Protein AF-M6D958-F1 (afdb_monomer)

Solvent-accessible surface area (backbone atoms only — not comparable to full-atom values): 14321 Å² total; per-residue (Å²): 138,90,81,89,90,82,80,78,82,72,75,74,77,71,77,83,81,82,78,78,77,72,70,87,72,50,26,34,36,45,35,40,36,33,32,68,90,76,70,48,73,46,76,49,72,46,44,50,25,45,92,77,32,91,34,41,24,38,32,25,56,44,79,82,77,78,80,82,84,83,84,85,83,87,80,95,75,83,91,75,79,82,77,83,76,84,56,60,43,58,36,24,38,34,44,26,57,47,35,26,60,89,50,54,25,28,36,35,40,25,31,41,46,36,73,91,50,55,52,24,46,35,31,58,47,51,9,27,38,38,31,15,55,84,75,52,22,25,41,30,27,30,44,46,38,38,32,38,60,100,77,19,61,77,72,73,61,40,91,74,70,58,53,57,75,40,76,19,52,39,32,38,35,38,40,47,29,37,36,30,40,26,88,55,48,88,47,85,52,78,68,45,79,38,24,21,91,74,75,47,44,42,44,92,60,90,50,83,44,68,36,46,18,89,76,78,45,43,32,57,66,50,65,79,65,77,52,49,50,27,40,38,38,38,43,43,34,31,44,16,70,93,57,76,71,95,75,75,75,87,126

Structure (mmCIF, N/CA/C/O backbone):
data_AF-M6D958-F1
#
_entry.id   AF-M6D958-F1
#
loop_
_atom_site.group_PDB
_atom_site.id
_atom_site.type_symbol
_atom_site.label_atom_id
_atom_site.label_alt_id
_atom_site.label_comp_id
_atom_site.label_asym_id
_atom_site.label_entity_id
_atom_site.label_seq_id
_atom_site.pdbx_PDB_ins_code
_atom_site.Cartn_x
_atom_site.Cartn_y
_atom_site.Cartn_z
_atom_site.occupancy
_atom_site.B_iso_or_equiv
_atom_site.auth_seq_id
_atom_site.auth_comp_id
_atom_site.auth_asym_id
_atom_site.auth_atom_id
_atom_site.pdbx_PDB_model_num
ATOM 1 N N . MET A 1 1 ? -45.848 14.039 -57.884 1.00 41.19 1 MET A N 1
ATOM 2 C CA . MET A 1 1 ? -44.921 12.978 -57.428 1.00 41.19 1 MET A CA 1
ATOM 3 C C . MET A 1 1 ? -44.125 13.516 -56.246 1.00 41.19 1 MET A C 1
ATOM 5 O O . MET A 1 1 ? -43.623 14.626 -56.331 1.00 41.19 1 MET A O 1
ATOM 9 N N . LYS A 1 2 ? -44.121 12.774 -55.132 1.00 42.53 2 LYS A N 1
ATOM 10 C CA . LYS A 1 2 ? -43.444 13.074 -53.855 1.00 42.53 2 LYS A CA 1
ATOM 11 C C . LYS A 1 2 ? -41.953 12.701 -53.931 1.00 42.53 2 LYS A C 1
ATOM 13 O O . LYS A 1 2 ? -41.665 11.679 -54.547 1.00 42.53 2 LYS A O 1
ATOM 18 N N . ARG A 1 3 ? -41.064 13.449 -53.255 1.00 41.31 3 ARG A N 1
ATOM 19 C CA . ARG A 1 3 ? -39.746 13.021 -52.700 1.00 41.31 3 ARG A CA 1
ATOM 20 C C . ARG A 1 3 ? -39.117 14.213 -51.949 1.00 41.31 3 ARG A C 1
ATOM 22 O O . ARG A 1 3 ? -38.762 15.201 -52.571 1.00 41.31 3 ARG A O 1
ATOM 29 N N . SER A 1 4 ? -39.311 14.309 -50.631 1.00 45.88 4 SER A N 1
ATOM 30 C CA . SER A 1 4 ? -38.380 13.895 -49.556 1.00 45.88 4 SER A CA 1
ATOM 31 C C . SER A 1 4 ? -36.970 14.490 -49.652 1.00 45.88 4 SER A C 1
ATOM 33 O O . SER A 1 4 ? -36.091 13.890 -50.257 1.00 45.88 4 SER A O 1
ATOM 35 N N . TYR A 1 5 ? -36.760 15.612 -48.955 1.00 50.03 5 TYR A N 1
ATOM 36 C CA . TYR A 1 5 ? -35.452 16.139 -48.537 1.00 50.03 5 TYR A CA 1
ATOM 37 C C . TYR A 1 5 ? -35.508 16.512 -47.048 1.00 50.03 5 TYR A C 1
ATOM 39 O O . TYR A 1 5 ? -35.363 17.663 -46.659 1.00 50.03 5 TYR A O 1
ATOM 47 N N . ILE A 1 6 ? -35.795 15.529 -46.198 1.00 51.16 6 ILE A N 1
ATOM 48 C CA . ILE A 1 6 ? -35.674 15.635 -44.740 1.00 51.16 6 ILE A CA 1
ATOM 49 C C . ILE A 1 6 ? -35.022 14.324 -44.324 1.00 51.16 6 ILE A C 1
ATOM 51 O O . ILE A 1 6 ? -35.696 13.309 -44.200 1.00 51.16 6 ILE A O 1
ATOM 55 N N . GLY A 1 7 ? -33.697 14.291 -44.251 1.00 46.56 7 GLY A N 1
ATOM 56 C CA . GLY A 1 7 ? -33.012 13.033 -43.949 1.00 46.56 7 GLY A CA 1
ATOM 57 C C . GLY A 1 7 ? -31.494 13.066 -43.945 1.00 46.56 7 GLY A C 1
ATOM 58 O O . GLY A 1 7 ? -30.898 12.039 -43.664 1.00 46.56 7 GLY A O 1
ATOM 59 N N . PHE A 1 8 ? -30.856 14.206 -44.234 1.00 44.97 8 PHE A N 1
ATOM 60 C CA . PHE A 1 8 ? -29.390 14.259 -44.290 1.00 44.97 8 PHE A CA 1
ATOM 61 C C . PHE A 1 8 ? -28.728 15.099 -43.188 1.00 44.97 8 PHE A C 1
ATOM 63 O O . PHE A 1 8 ? -27.535 14.962 -42.963 1.00 44.97 8 PHE A O 1
ATOM 70 N N . PHE A 1 9 ? -29.484 15.908 -42.437 1.00 42.56 9 PHE A N 1
ATOM 71 C CA . PHE A 1 9 ? -28.917 16.762 -41.378 1.00 42.56 9 PHE A CA 1
ATOM 72 C C . PHE A 1 9 ? -29.059 16.216 -39.948 1.00 42.56 9 PHE A C 1
ATOM 74 O O . PHE A 1 9 ? -28.493 16.788 -39.026 1.00 42.56 9 PHE A O 1
ATOM 81 N N . ILE A 1 10 ? -29.752 15.089 -39.746 1.00 48.28 10 ILE A N 1
ATOM 82 C CA . ILE A 1 10 ? -29.931 14.473 -38.413 1.00 48.28 10 ILE A CA 1
ATOM 83 C C . ILE A 1 10 ? -28.860 13.398 -38.124 1.00 48.28 10 ILE A C 1
ATOM 85 O O . ILE A 1 10 ? -28.709 12.962 -36.990 1.00 48.28 10 ILE A O 1
ATOM 89 N N . SER A 1 11 ? -28.045 13.010 -39.113 1.00 42.75 11 SER A N 1
ATOM 90 C CA . SER A 1 11 ? -27.076 11.914 -38.951 1.00 42.75 11 SER A CA 1
ATOM 91 C C . SER A 1 11 ? -25.709 12.326 -38.384 1.00 42.75 11 SER A C 1
ATOM 93 O O . SER A 1 11 ? -24.889 11.449 -38.138 1.00 42.75 11 SER A O 1
ATOM 95 N N . ILE A 1 12 ? -25.436 13.620 -38.179 1.00 47.34 12 ILE A N 1
ATOM 96 C CA . ILE A 1 12 ? -24.125 14.089 -37.674 1.00 47.34 12 ILE A CA 1
ATOM 97 C C . ILE A 1 12 ? -24.166 14.410 -36.168 1.00 47.34 12 ILE A C 1
ATOM 99 O O . ILE A 1 12 ? -23.129 14.450 -35.517 1.00 47.34 12 ILE A O 1
ATOM 103 N N . PHE A 1 13 ? -25.352 14.544 -35.565 1.00 41.84 13 PHE A N 1
ATOM 104 C CA . PHE A 1 13 ? -25.482 14.860 -34.135 1.00 41.84 13 PHE A CA 1
ATOM 105 C C . PHE A 1 13 ? -25.516 13.639 -33.199 1.00 41.84 13 PHE A C 1
ATOM 107 O O . PHE A 1 13 ? -25.518 13.816 -31.986 1.00 41.84 13 PHE A O 1
ATOM 114 N N . PHE A 1 14 ? -25.511 12.410 -33.729 1.00 42.22 14 PHE A N 1
ATOM 115 C CA . PHE A 1 14 ? -25.625 11.186 -32.918 1.00 42.22 14 PHE A CA 1
ATOM 116 C C . PHE A 1 14 ? -24.316 10.402 -32.723 1.00 42.22 14 PHE A C 1
ATOM 118 O O . PHE A 1 14 ? -24.311 9.409 -32.004 1.00 42.22 14 PHE A O 1
ATOM 125 N N . SER A 1 15 ? -23.197 10.837 -33.311 1.00 42.44 15 SER A N 1
ATOM 126 C CA . SER A 1 15 ? -21.916 10.109 -33.220 1.00 42.44 15 SER A CA 1
ATOM 127 C C . SER A 1 15 ? -20.937 10.655 -32.175 1.00 42.44 15 SER A C 1
ATOM 129 O O . SER A 1 15 ? -19.813 10.175 -32.102 1.00 42.44 15 SER A O 1
ATOM 131 N N . ALA A 1 16 ? -21.338 11.626 -31.349 1.00 43.31 16 ALA A N 1
ATOM 132 C CA . ALA A 1 16 ? -20.456 12.251 -30.356 1.00 43.31 16 ALA A CA 1
ATOM 133 C C . ALA A 1 16 ? -20.677 11.776 -28.904 1.00 43.31 16 ALA A C 1
ATOM 135 O O . ALA A 1 16 ? -20.145 12.393 -27.990 1.00 43.31 16 ALA A O 1
ATOM 136 N N . ILE A 1 17 ? -21.449 10.704 -28.669 1.00 50.09 17 ILE A N 1
ATOM 137 C CA . ILE A 1 17 ? -21.830 10.265 -27.306 1.00 50.09 17 ILE A CA 1
ATOM 138 C C . ILE A 1 17 ? -21.322 8.858 -26.937 1.00 50.09 17 ILE A C 1
ATOM 140 O O . ILE A 1 17 ? -21.808 8.262 -25.986 1.00 50.09 17 ILE A O 1
ATOM 144 N N . LEU A 1 18 ? -20.358 8.293 -27.674 1.00 45.44 18 LEU A N 1
ATOM 145 C CA . LEU A 1 18 ? -19.851 6.930 -27.428 1.00 45.44 18 LEU A CA 1
ATOM 146 C C . LEU A 1 18 ? -18.319 6.863 -27.341 1.00 45.44 18 LEU A C 1
ATOM 148 O O . LEU A 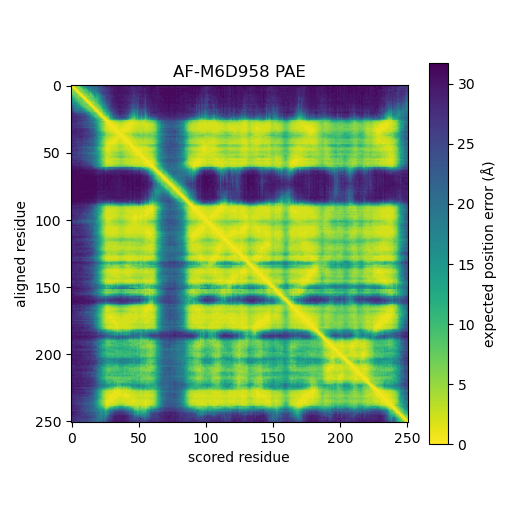1 18 ? -17.700 5.970 -27.910 1.00 45.44 18 LEU A O 1
ATOM 152 N N . LEU A 1 19 ? -17.699 7.815 -26.639 1.00 43.75 19 LEU A N 1
ATOM 153 C CA . LEU A 1 19 ? -16.286 7.716 -26.244 1.00 43.75 19 LEU A CA 1
ATOM 154 C C . LEU A 1 19 ? -16.053 7.873 -24.737 1.00 43.75 19 LEU A C 1
ATOM 156 O O . LEU A 1 19 ? -14.903 7.924 -24.320 1.00 43.75 19 LEU A O 1
ATOM 160 N N . ASP A 1 20 ? -17.100 7.842 -23.909 1.00 39.88 20 ASP A N 1
ATOM 161 C CA . ASP A 1 20 ? -16.921 7.461 -22.506 1.00 39.88 20 ASP A CA 1
ATOM 162 C C . ASP A 1 20 ? -16.934 5.937 -22.433 1.00 39.88 20 ASP A C 1
ATOM 164 O O . ASP A 1 20 ? -17.922 5.289 -22.084 1.00 39.88 20 ASP A O 1
ATOM 168 N N . CYS A 1 21 ? -15.804 5.339 -22.809 1.00 43.56 21 CYS A N 1
ATOM 169 C CA . CYS A 1 21 ? -15.458 4.023 -22.300 1.00 43.56 21 CYS A CA 1
ATOM 170 C C . CYS A 1 21 ? -15.131 4.222 -20.814 1.00 43.56 21 CYS A C 1
ATOM 172 O O . CYS A 1 21 ? -13.969 4.307 -20.429 1.00 43.56 21 CYS A O 1
ATOM 174 N N . GLU A 1 22 ? -16.168 4.411 -19.994 1.00 42.50 22 GLU A N 1
ATOM 175 C CA . GLU A 1 22 ? -16.042 4.600 -18.555 1.00 42.50 22 GLU A CA 1
ATOM 176 C C . GLU A 1 22 ? -15.461 3.300 -17.989 1.00 42.50 22 GLU A C 1
ATOM 178 O O . GLU A 1 22 ? -16.152 2.296 -17.805 1.00 42.50 22 GLU A O 1
ATOM 183 N N . HIS A 1 23 ? -14.142 3.287 -17.809 1.00 50.31 23 HIS A N 1
ATOM 184 C CA . HIS A 1 23 ? -13.375 2.224 -17.175 1.00 50.31 23 HIS A CA 1
ATOM 185 C C . HIS A 1 23 ? -13.688 2.211 -15.671 1.00 50.31 23 HIS A C 1
ATOM 187 O O . HIS A 1 23 ? -12.855 2.550 -14.835 1.00 50.31 23 HIS A O 1
ATOM 193 N N . LYS A 1 24 ? -14.935 1.857 -15.341 1.00 46.28 24 LYS A N 1
ATOM 194 C CA . LYS A 1 24 ? -15.577 2.053 -14.032 1.00 46.28 24 LYS A CA 1
ATOM 195 C C . LYS A 1 24 ? -14.906 1.305 -12.870 1.00 46.28 24 LYS A C 1
ATOM 197 O O . LYS A 1 24 ? -15.176 1.624 -11.721 1.00 46.28 24 LYS A O 1
ATOM 202 N N . ASP A 1 25 ? -14.004 0.366 -13.163 1.00 55.16 25 ASP A N 1
ATOM 203 C CA . ASP A 1 25 ? -13.425 -0.554 -12.176 1.00 55.16 25 ASP A CA 1
ATOM 204 C C . ASP A 1 25 ? -11.887 -0.516 -12.090 1.00 55.16 25 ASP A C 1
ATOM 206 O O . ASP A 1 25 ? -11.288 -1.335 -11.403 1.00 55.16 25 ASP A O 1
ATOM 210 N N . GLN A 1 26 ? -11.214 0.418 -12.769 1.00 70.56 26 GLN A N 1
ATOM 211 C CA . GLN A 1 26 ? -9.743 0.400 -12.876 1.00 70.56 26 GLN A CA 1
ATOM 212 C C . GLN A 1 26 ? -8.994 1.063 -11.708 1.00 70.56 26 GLN A C 1
ATOM 214 O O . GLN A 1 26 ? -7.774 0.969 -11.628 1.00 70.56 26 GLN A O 1
ATOM 219 N N . ASN A 1 27 ? -9.701 1.739 -10.807 1.00 85.69 27 ASN A N 1
ATOM 220 C CA . ASN A 1 27 ? -9.119 2.509 -9.707 1.00 85.69 27 ASN A CA 1
ATOM 221 C C . ASN A 1 27 ? -9.882 2.252 -8.406 1.00 85.69 27 ASN A C 1
ATOM 223 O O . ASN A 1 27 ? -10.301 3.188 -7.735 1.00 85.69 27 ASN A O 1
ATOM 227 N N . LYS A 1 28 ? -10.152 0.988 -8.078 1.00 90.88 28 LYS A N 1
ATOM 228 C CA . LYS A 1 28 ? -11.016 0.621 -6.953 1.00 90.88 28 LYS A CA 1
ATOM 229 C C . LYS A 1 28 ? -10.209 0.156 -5.742 1.00 90.88 28 LYS A C 1
ATOM 231 O O . LYS A 1 28 ? -9.320 -0.680 -5.859 1.00 90.88 28 LYS A O 1
ATOM 236 N N . ILE A 1 29 ? -10.599 0.635 -4.565 1.00 92.88 29 ILE A N 1
ATOM 237 C CA . ILE A 1 29 ? -10.170 0.107 -3.269 1.00 92.88 29 ILE A CA 1
ATOM 238 C C . ILE A 1 29 ? -11.376 -0.528 -2.584 1.00 92.88 29 ILE A C 1
ATOM 240 O O . ILE A 1 29 ? -12.423 0.115 -2.469 1.00 92.88 29 ILE A O 1
ATOM 244 N N . ASP A 1 30 ? -11.223 -1.772 -2.141 1.00 94.75 30 ASP A N 1
ATOM 245 C CA . ASP A 1 30 ? -12.262 -2.540 -1.450 1.00 94.75 30 ASP A CA 1
ATOM 246 C C . ASP A 1 30 ? -11.619 -3.337 -0.315 1.00 94.75 30 ASP A C 1
ATOM 248 O O . ASP A 1 30 ? -11.086 -4.430 -0.522 1.00 94.75 30 ASP A O 1
ATOM 252 N N . LEU A 1 31 ? -11.596 -2.744 0.881 1.00 95.88 31 LEU A N 1
ATOM 253 C CA . LEU A 1 31 ? -10.972 -3.324 2.066 1.00 95.88 31 LEU A CA 1
ATOM 254 C C . LEU A 1 31 ? -11.982 -3.493 3.198 1.00 95.88 31 LEU A C 1
ATOM 256 O O . LEU A 1 31 ? -12.836 -2.645 3.457 1.00 95.88 31 LEU A O 1
ATOM 260 N N . GLN A 1 32 ? -11.806 -4.563 3.957 1.00 96.81 32 GLN A N 1
ATOM 261 C CA . GLN A 1 32 ? -12.519 -4.843 5.191 1.00 96.81 32 GLN A CA 1
ATOM 262 C C . GLN A 1 32 ? -11.552 -4.781 6.366 1.00 96.81 32 GLN A C 1
ATOM 264 O O . GLN A 1 32 ? -10.496 -5.410 6.356 1.00 96.81 32 GLN A O 1
ATOM 269 N N . VAL A 1 33 ? -11.939 -4.038 7.397 1.00 96.31 33 VAL A N 1
ATOM 270 C CA . VAL A 1 33 ? -11.200 -3.892 8.648 1.00 96.31 33 VAL A CA 1
ATOM 271 C C . VAL A 1 33 ? -12.017 -4.531 9.762 1.00 96.31 33 VAL A C 1
ATOM 273 O O . VAL A 1 33 ? -12.990 -3.955 10.249 1.00 96.31 33 VAL A O 1
ATOM 276 N N . LEU A 1 34 ? -11.622 -5.733 10.167 1.00 96.94 34 LEU A N 1
ATOM 277 C CA . LEU A 1 34 ? -12.217 -6.461 11.281 1.00 96.94 34 LEU A CA 1
ATOM 278 C C . LEU A 1 34 ? -11.582 -6.008 12.596 1.00 96.94 34 LEU A C 1
ATOM 280 O O . LEU A 1 34 ? -10.400 -6.249 12.835 1.00 96.94 34 LEU A O 1
ATOM 284 N N . VAL A 1 35 ? -12.371 -5.404 13.481 1.00 95.62 35 VAL A N 1
ATOM 285 C CA . VAL A 1 35 ? -11.953 -5.074 14.848 1.00 95.62 35 VAL A CA 1
ATOM 286 C C . VAL A 1 35 ? -12.010 -6.329 15.708 1.00 95.62 35 VAL A C 1
ATOM 288 O O . VAL A 1 35 ? -13.084 -6.768 16.108 1.00 95.62 35 VAL A O 1
ATOM 291 N N . VAL A 1 36 ? -10.844 -6.894 16.027 1.00 92.81 36 VAL A N 1
ATOM 292 C CA . VAL A 1 36 ? -10.715 -8.225 16.651 1.00 92.81 36 VAL A CA 1
ATOM 293 C C . VAL A 1 36 ? -11.474 -8.321 17.976 1.00 92.81 36 VAL A C 1
ATOM 295 O O . VAL A 1 36 ? -12.091 -9.340 18.266 1.00 92.81 36 VAL A O 1
ATOM 298 N N . ALA A 1 37 ? -11.458 -7.252 18.774 1.00 90.81 37 ALA A N 1
ATOM 299 C CA . ALA A 1 37 ? -12.083 -7.244 20.093 1.00 90.81 37 ALA A CA 1
ATOM 300 C C . ALA A 1 37 ? -13.621 -7.265 20.052 1.00 90.81 37 ALA A C 1
ATOM 302 O O . ALA A 1 37 ? -14.241 -7.775 20.980 1.00 90.81 37 ALA A O 1
ATOM 303 N N . THR A 1 38 ? -14.237 -6.695 19.012 1.00 93.31 38 THR A N 1
ATOM 304 C CA . THR A 1 38 ? -15.699 -6.533 18.937 1.00 93.31 38 THR A CA 1
ATOM 305 C C . THR A 1 38 ? -16.344 -7.342 17.817 1.00 93.31 38 THR A C 1
ATOM 307 O O . THR A 1 38 ? -17.562 -7.478 17.802 1.00 93.31 38 THR A O 1
ATOM 310 N N . GLY A 1 39 ? -15.558 -7.850 16.866 1.00 92.56 39 GLY A N 1
ATOM 311 C CA . GLY A 1 39 ? -16.053 -8.494 15.650 1.00 92.56 39 GLY A CA 1
ATOM 312 C C . GLY A 1 39 ? -16.656 -7.524 14.627 1.00 92.56 39 GLY A C 1
ATOM 313 O O . GLY A 1 39 ? -17.161 -7.965 13.600 1.00 92.56 39 GLY A O 1
ATOM 314 N N . ASN A 1 40 ? -16.611 -6.210 14.881 1.00 94.38 40 ASN A N 1
ATOM 315 C CA . ASN A 1 40 ? -17.163 -5.219 13.959 1.00 94.38 40 ASN A CA 1
ATOM 316 C C . ASN A 1 40 ? -16.311 -5.132 12.694 1.00 94.38 40 ASN A C 1
ATOM 318 O O . ASN A 1 40 ? -15.088 -5.023 12.780 1.00 94.38 40 ASN A O 1
ATOM 322 N N . ILE A 1 41 ? -16.970 -5.102 11.539 1.00 94.69 41 ILE A N 1
ATOM 323 C CA . ILE A 1 41 ? -16.326 -4.892 10.244 1.00 94.69 41 ILE A CA 1
ATOM 324 C C . ILE A 1 41 ? -16.563 -3.448 9.818 1.00 94.69 41 ILE A C 1
ATOM 326 O O . ILE A 1 41 ? -17.700 -2.979 9.777 1.00 94.69 41 ILE A O 1
ATOM 330 N N . ILE A 1 42 ? -15.478 -2.750 9.507 1.00 93.62 42 ILE A N 1
ATOM 331 C CA . ILE A 1 42 ? -15.493 -1.419 8.911 1.00 93.62 42 ILE A CA 1
ATOM 332 C C . ILE A 1 42 ? -15.026 -1.571 7.470 1.00 93.62 42 ILE A C 1
ATOM 334 O O . ILE A 1 42 ? -13.952 -2.117 7.229 1.00 93.62 42 ILE A O 1
ATOM 338 N N . THR A 1 43 ? -15.817 -1.098 6.516 1.00 93.38 43 THR A N 1
ATOM 339 C CA . THR A 1 43 ? -15.461 -1.191 5.099 1.00 93.38 43 THR A CA 1
ATOM 340 C C . THR A 1 43 ? -14.826 0.108 4.620 1.00 93.38 43 THR A C 1
ATOM 342 O O . THR A 1 43 ? -15.361 1.190 4.862 1.00 93.38 43 THR A O 1
ATOM 345 N N . ILE A 1 44 ? -13.697 -0.008 3.928 1.00 91.94 44 ILE A N 1
ATOM 346 C CA . ILE A 1 44 ? -13.040 1.076 3.203 1.00 91.94 44 ILE A CA 1
ATOM 347 C C . ILE A 1 44 ? -13.278 0.800 1.721 1.00 91.94 44 ILE A C 1
ATOM 349 O O . ILE A 1 44 ? -12.632 -0.065 1.136 1.00 91.94 44 ILE A O 1
ATOM 353 N N . ASN A 1 45 ? -14.229 1.528 1.142 1.00 91.06 45 ASN A N 1
ATOM 354 C CA . ASN A 1 45 ? -14.583 1.438 -0.269 1.00 91.06 45 ASN A CA 1
ATOM 355 C C . ASN A 1 45 ? -14.408 2.798 -0.922 1.00 91.06 45 ASN A C 1
ATOM 357 O O . ASN A 1 45 ? -14.949 3.792 -0.431 1.00 91.06 45 ASN A O 1
ATOM 361 N N . GLY A 1 46 ? -13.705 2.838 -2.046 1.00 88.44 46 GLY A N 1
ATOM 362 C CA . GLY A 1 46 ? -13.484 4.091 -2.749 1.00 88.44 46 GLY A CA 1
ATOM 363 C C . GLY A 1 46 ? -12.907 3.915 -4.140 1.00 88.44 46 GLY A C 1
ATOM 364 O O . GLY A 1 46 ? -12.448 2.840 -4.519 1.00 88.44 46 GLY A O 1
ATOM 365 N N . GLU A 1 47 ? -12.947 5.014 -4.883 1.00 90.94 47 GLU A N 1
ATOM 366 C CA . GLU A 1 47 ? -12.235 5.170 -6.144 1.00 90.94 47 GLU A CA 1
ATOM 367 C C . GLU A 1 47 ? -10.983 6.016 -5.883 1.00 90.94 47 GLU A C 1
ATOM 369 O O . GLU A 1 47 ? -11.070 7.068 -5.237 1.00 90.94 47 GLU A O 1
ATOM 374 N N . VAL A 1 48 ? -9.832 5.563 -6.372 1.00 90.31 48 VAL A N 1
ATOM 375 C CA . VAL A 1 48 ? -8.589 6.336 -6.385 1.00 90.31 48 VAL A CA 1
ATOM 376 C C . VAL A 1 48 ? -8.746 7.502 -7.356 1.00 90.31 48 VAL A C 1
ATOM 378 O O . VAL A 1 48 ? -9.264 7.341 -8.456 1.00 90.31 48 VAL A O 1
ATOM 381 N N . ASP A 1 49 ? -8.300 8.680 -6.942 1.00 88.81 49 ASP A N 1
ATOM 382 C CA . ASP A 1 49 ? -8.317 9.902 -7.731 1.00 88.81 49 ASP A CA 1
ATOM 383 C C . ASP A 1 49 ? -7.069 9.990 -8.623 1.00 88.81 49 ASP A C 1
ATOM 385 O O . ASP A 1 49 ? -5.992 10.339 -8.118 1.00 88.81 49 ASP A O 1
ATOM 389 N N . PRO A 1 50 ? -7.172 9.709 -9.936 1.00 83.94 50 PRO A N 1
ATOM 390 C CA . PRO A 1 50 ? -6.034 9.821 -10.841 1.00 83.94 50 PRO A CA 1
ATOM 391 C C . PRO A 1 50 ? -5.521 11.265 -10.940 1.00 83.94 50 PRO A C 1
ATOM 393 O O . PRO A 1 50 ? -4.334 11.465 -11.172 1.00 83.94 50 PRO A O 1
ATOM 396 N N . ASP A 1 51 ? -6.350 12.281 -10.684 1.00 85.12 51 ASP A N 1
ATOM 397 C CA . ASP A 1 51 ? -5.927 13.685 -10.760 1.00 85.12 51 ASP A CA 1
ATOM 398 C C . ASP A 1 51 ? -5.084 14.113 -9.544 1.00 85.12 51 ASP A C 1
ATOM 400 O O . ASP A 1 51 ? -4.486 15.196 -9.533 1.00 85.12 51 ASP A O 1
ATOM 404 N N . LYS A 1 52 ? -5.031 13.281 -8.496 1.00 85.12 52 LYS A N 1
ATOM 405 C CA . LYS A 1 52 ? -4.268 13.536 -7.260 1.00 85.12 52 LYS A CA 1
ATOM 406 C C . LYS A 1 52 ? -3.049 12.644 -7.096 1.00 85.12 52 LYS A C 1
ATOM 408 O O . LYS A 1 52 ? -2.272 12.870 -6.166 1.00 85.12 52 LYS A O 1
ATOM 413 N N . ILE A 1 53 ? -2.860 11.672 -7.983 1.00 84.25 53 ILE A N 1
ATOM 414 C CA . ILE A 1 53 ? -1.694 10.792 -7.985 1.00 84.25 53 ILE A CA 1
ATOM 415 C C . ILE A 1 53 ? -0.941 10.915 -9.307 1.00 84.25 53 ILE A C 1
ATOM 417 O O . ILE A 1 53 ? -1.523 11.048 -10.374 1.00 84.25 53 ILE A O 1
ATOM 421 N N . SER A 1 54 ? 0.386 10.856 -9.254 1.00 82.75 54 SER A N 1
ATOM 422 C CA . SER A 1 54 ? 1.220 10.807 -10.463 1.00 82.75 54 SER A CA 1
ATOM 423 C C . SER A 1 54 ? 1.499 9.377 -10.935 1.00 82.75 54 SER A C 1
ATOM 425 O O . SER A 1 54 ? 1.947 9.179 -12.061 1.00 82.75 54 SER A O 1
ATOM 427 N N . SER A 1 55 ? 1.290 8.388 -10.063 1.00 87.94 55 SER A N 1
ATOM 428 C CA . SER A 1 55 ? 1.548 6.965 -10.296 1.00 87.94 55 SER A CA 1
ATOM 429 C C . SER A 1 55 ? 0.842 6.116 -9.239 1.00 87.94 55 SER A C 1
ATOM 431 O O . SER A 1 55 ? 0.458 6.639 -8.192 1.00 87.94 55 SER A O 1
ATOM 433 N N . CYS A 1 56 ? 0.738 4.807 -9.467 1.00 90.00 56 CYS A N 1
ATOM 434 C CA . CYS A 1 56 ? 0.227 3.868 -8.465 1.00 90.00 56 CYS A CA 1
ATOM 435 C C . CYS A 1 56 ? 1.258 3.502 -7.395 1.00 90.00 56 CYS A C 1
ATOM 437 O O . CYS A 1 56 ? 0.920 2.858 -6.408 1.00 90.00 56 CYS A O 1
ATOM 439 N N . GLY A 1 57 ? 2.510 3.917 -7.576 1.00 89.31 57 GLY A N 1
ATOM 440 C CA . GLY A 1 57 ? 3.592 3.689 -6.636 1.00 89.31 57 GLY A CA 1
ATOM 441 C C . GLY A 1 57 ? 4.954 3.762 -7.307 1.00 89.31 57 GLY A C 1
ATOM 442 O O . GLY A 1 57 ? 5.083 3.991 -8.509 1.00 89.31 57 GLY A O 1
ATOM 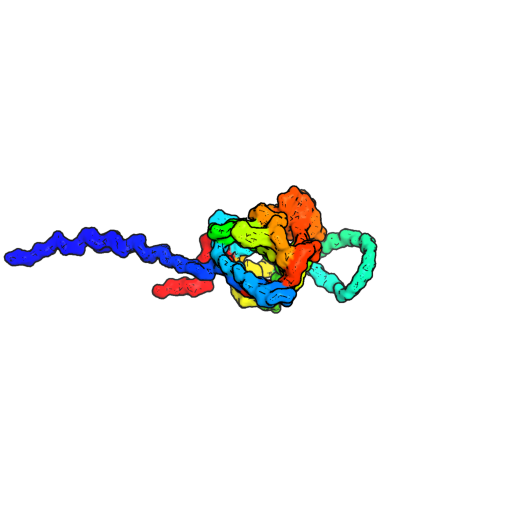443 N N . VAL A 1 58 ? 5.989 3.545 -6.512 1.00 87.56 58 VAL A N 1
ATOM 444 C CA . VAL A 1 58 ? 7.382 3.533 -6.944 1.00 87.56 58 VAL A CA 1
ATOM 445 C C . VAL A 1 58 ? 8.041 2.276 -6.396 1.00 87.56 58 VAL A C 1
ATOM 447 O O . VAL 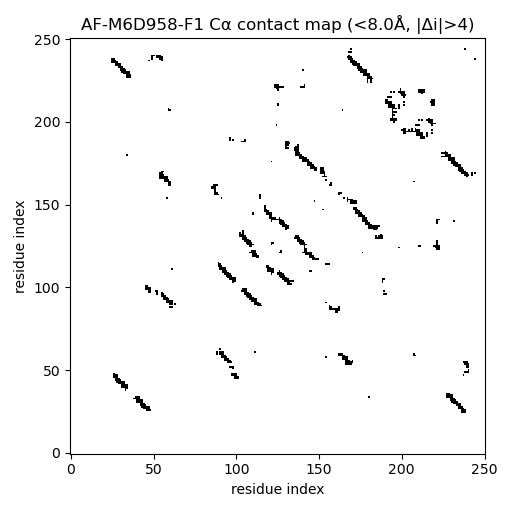A 1 58 ? 7.963 2.000 -5.201 1.00 87.56 58 VAL A O 1
ATOM 450 N N . ALA A 1 59 ? 8.694 1.516 -7.268 1.00 87.69 59 ALA A N 1
ATOM 451 C CA . ALA A 1 59 ? 9.492 0.357 -6.911 1.00 87.69 59 ALA A CA 1
ATOM 452 C C . ALA A 1 59 ? 10.974 0.716 -6.952 1.00 87.69 59 ALA A C 1
ATOM 454 O O . ALA A 1 59 ? 11.519 1.085 -7.993 1.00 87.69 59 ALA A O 1
ATOM 455 N N . VAL A 1 60 ? 11.641 0.578 -5.817 1.00 84.44 60 VAL A N 1
ATOM 456 C CA . VAL A 1 60 ? 13.079 0.791 -5.675 1.00 84.44 60 VAL A CA 1
ATOM 457 C C . VAL A 1 60 ? 13.743 -0.562 -5.450 1.00 84.44 60 VAL A C 1
ATOM 459 O O . VAL A 1 60 ? 13.205 -1.363 -4.691 1.00 84.44 60 VAL A O 1
ATOM 462 N N . PRO A 1 61 ? 14.905 -0.850 -6.053 1.00 82.00 61 PRO A N 1
ATOM 463 C CA . PRO A 1 61 ? 15.642 -2.072 -5.761 1.00 82.00 61 PRO A CA 1
ATOM 464 C C . PRO A 1 61 ? 15.891 -2.238 -4.261 1.00 82.00 61 PRO A C 1
ATOM 466 O O . PRO A 1 61 ? 16.464 -1.360 -3.613 1.00 82.00 61 PRO A O 1
ATOM 469 N N . GLY A 1 62 ? 15.475 -3.379 -3.716 1.00 66.75 62 GLY A N 1
ATOM 470 C CA . GLY A 1 62 ? 15.765 -3.724 -2.333 1.00 66.75 62 GLY A CA 1
ATOM 471 C C . GLY A 1 62 ? 17.262 -3.964 -2.166 1.00 66.75 62 GLY A C 1
ATOM 472 O O . GLY A 1 62 ? 17.904 -4.569 -3.026 1.00 66.75 62 GLY A O 1
ATOM 473 N N . THR A 1 63 ? 17.839 -3.519 -1.053 1.00 57.22 63 THR A N 1
ATOM 474 C CA . THR A 1 63 ? 19.171 -3.988 -0.676 1.00 57.22 63 THR A CA 1
ATOM 475 C C . THR A 1 63 ? 19.073 -5.476 -0.358 1.00 57.22 63 THR A C 1
ATOM 477 O O . THR A 1 63 ? 18.197 -5.918 0.386 1.00 57.22 63 THR A O 1
ATOM 480 N N . THR A 1 64 ? 19.943 -6.283 -0.961 1.00 43.03 64 THR A N 1
ATOM 481 C CA . THR A 1 64 ? 20.007 -7.717 -0.694 1.00 43.03 64 THR A CA 1
ATOM 482 C C . THR A 1 64 ? 20.244 -7.920 0.800 1.00 43.03 64 THR A C 1
ATOM 484 O O . THR A 1 64 ? 21.337 -7.661 1.296 1.00 43.03 64 THR A O 1
ATOM 487 N N . ALA A 1 65 ? 19.237 -8.388 1.537 1.00 39.53 65 ALA A N 1
ATOM 488 C CA . ALA A 1 65 ? 19.465 -8.947 2.858 1.00 39.53 65 ALA A CA 1
ATOM 489 C C . ALA A 1 65 ? 20.236 -10.262 2.668 1.00 39.53 65 ALA A C 1
ATOM 491 O O . ALA A 1 65 ? 19.647 -11.326 2.470 1.00 39.53 65 ALA A O 1
ATOM 492 N N . THR A 1 66 ? 21.567 -10.193 2.668 1.00 31.88 66 THR A N 1
ATOM 493 C CA . THR A 1 66 ? 22.405 -11.348 3.004 1.00 31.88 66 THR A CA 1
ATOM 494 C C . THR A 1 66 ? 22.006 -11.771 4.412 1.00 31.88 66 THR A C 1
ATOM 496 O O . THR A 1 66 ? 22.118 -10.987 5.349 1.00 31.88 66 THR A O 1
ATOM 499 N N . GLY A 1 67 ? 21.397 -12.952 4.518 1.00 30.75 67 GLY A N 1
ATOM 500 C CA . GLY A 1 67 ? 20.562 -13.314 5.655 1.00 30.75 67 GLY A CA 1
ATOM 501 C C . GLY A 1 67 ? 21.260 -13.335 7.010 1.00 30.75 67 GLY A C 1
ATOM 502 O O . GLY A 1 67 ? 22.473 -13.475 7.110 1.00 30.75 67 GLY A O 1
ATOM 503 N N . THR A 1 68 ? 20.453 -13.296 8.067 1.00 28.95 68 THR A N 1
ATOM 504 C CA . THR A 1 68 ? 20.576 -14.228 9.195 1.00 28.95 68 THR A CA 1
ATOM 505 C C . THR A 1 68 ? 19.318 -14.196 10.065 1.00 28.95 68 THR A C 1
ATOM 507 O O . THR A 1 68 ? 18.697 -13.164 10.300 1.00 28.95 68 THR A O 1
ATOM 510 N N . THR A 1 69 ? 18.936 -15.391 10.493 1.00 33.84 69 THR A N 1
ATOM 511 C CA . THR A 1 69 ? 17.979 -15.768 11.536 1.00 33.84 69 THR A CA 1
ATOM 512 C C . THR A 1 69 ? 18.237 -15.095 12.892 1.00 33.84 69 THR A C 1
ATOM 514 O O . THR A 1 69 ? 19.366 -15.123 13.360 1.00 33.84 69 THR A O 1
ATOM 517 N N . GLY A 1 70 ? 17.167 -14.659 13.573 1.00 30.50 70 GLY A N 1
ATOM 518 C CA . GLY A 1 70 ? 16.995 -14.800 15.032 1.00 30.50 70 GLY A CA 1
ATOM 519 C C . GLY A 1 70 ? 17.707 -13.831 16.001 1.00 30.50 70 GLY A C 1
ATOM 520 O O . GLY A 1 70 ? 18.910 -13.898 16.191 1.00 30.50 70 GLY A O 1
ATOM 521 N N . THR A 1 71 ? 16.878 -13.090 16.754 1.00 35.66 71 THR A N 1
ATOM 522 C CA . THR A 1 71 ? 17.023 -12.634 18.166 1.00 35.66 71 THR A CA 1
ATOM 523 C C . THR A 1 71 ? 18.158 -11.691 18.623 1.00 35.66 71 THR A C 1
ATOM 525 O O . THR A 1 71 ? 19.319 -12.059 18.691 1.00 35.66 71 THR A O 1
ATOM 528 N N . THR A 1 72 ? 17.703 -10.535 19.136 1.00 34.56 72 THR A N 1
ATOM 529 C CA . THR A 1 72 ? 18.152 -9.771 20.325 1.00 34.56 72 THR A CA 1
ATOM 530 C C . THR A 1 72 ? 19.583 -9.214 20.398 1.00 34.56 72 THR A C 1
ATOM 532 O O . THR A 1 72 ? 20.530 -9.932 20.680 1.00 34.56 72 THR A O 1
ATOM 535 N N . GLY A 1 73 ? 19.670 -7.875 20.408 1.00 30.02 73 GLY A N 1
ATOM 536 C CA . GLY A 1 73 ? 20.579 -7.133 21.291 1.00 30.02 73 GLY A CA 1
ATOM 537 C C . GLY A 1 73 ? 21.896 -6.626 20.695 1.00 30.02 73 GLY A C 1
ATOM 538 O O . GLY A 1 73 ? 22.847 -7.377 20.564 1.00 30.02 73 GLY A O 1
ATOM 539 N N . GLY A 1 74 ? 21.977 -5.301 20.524 1.00 30.70 74 GLY A N 1
ATOM 540 C CA . GLY A 1 74 ? 23.186 -4.523 20.809 1.00 30.70 74 GLY A CA 1
ATOM 541 C C . GLY A 1 74 ? 24.308 -4.469 19.761 1.00 30.70 74 GLY A C 1
ATOM 542 O O . GLY A 1 74 ? 24.739 -5.464 19.200 1.00 30.70 74 GLY A O 1
ATOM 543 N N . ASN A 1 75 ? 24.865 -3.260 19.668 1.00 32.25 75 ASN A N 1
ATOM 544 C CA . ASN A 1 75 ? 26.165 -2.860 19.125 1.00 32.25 75 ASN A CA 1
ATOM 545 C C . ASN A 1 75 ? 26.323 -2.530 17.627 1.00 32.25 75 ASN A C 1
ATOM 547 O O . ASN A 1 75 ? 26.367 -3.376 16.741 1.00 32.25 75 ASN A O 1
ATOM 551 N N . THR A 1 76 ? 26.547 -1.226 17.431 1.00 46.41 76 THR A N 1
ATOM 552 C CA . THR A 1 76 ? 27.424 -0.555 16.463 1.00 46.41 76 THR A CA 1
ATOM 553 C C . THR A 1 76 ? 28.465 -1.446 15.779 1.00 46.41 76 THR A C 1
ATOM 555 O O . THR A 1 76 ? 29.399 -1.929 16.419 1.00 46.41 76 THR A O 1
ATOM 558 N N . GLY A 1 77 ? 28.356 -1.548 14.452 1.00 28.00 77 GLY A N 1
ATOM 559 C CA . GLY A 1 77 ? 29.345 -2.138 13.553 1.00 28.00 77 GLY A CA 1
ATOM 560 C C . GLY A 1 77 ? 29.287 -1.453 12.184 1.00 28.00 77 GLY A C 1
ATOM 561 O O . GLY A 1 77 ? 28.213 -1.132 11.692 1.00 28.00 77 GLY A O 1
ATOM 562 N N . ALA A 1 78 ? 30.459 -1.161 11.629 1.00 30.94 78 ALA A N 1
ATOM 563 C CA . ALA A 1 78 ? 30.712 -0.225 10.542 1.00 30.94 78 ALA A CA 1
ATOM 564 C C . ALA A 1 78 ? 29.943 -0.473 9.229 1.00 30.94 78 ALA A C 1
ATOM 566 O O . ALA A 1 78 ? 29.764 -1.604 8.777 1.00 30.94 78 ALA A O 1
ATOM 567 N N . THR A 1 79 ? 29.600 0.638 8.574 1.00 32.38 79 THR A N 1
ATOM 568 C CA . THR A 1 79 ? 29.134 0.742 7.189 1.00 32.38 79 THR A CA 1
ATOM 569 C C . THR A 1 79 ? 30.169 0.120 6.251 1.00 32.38 79 THR A C 1
ATOM 571 O O . THR A 1 79 ? 31.184 0.732 5.923 1.00 32.38 79 THR A O 1
ATOM 574 N N . THR A 1 80 ? 29.926 -1.111 5.812 1.00 29.52 80 THR A N 1
ATOM 575 C CA . THR A 1 80 ? 30.604 -1.672 4.643 1.00 29.52 80 THR A CA 1
ATOM 576 C C . THR A 1 80 ? 29.721 -1.399 3.438 1.00 29.52 80 THR A C 1
ATOM 578 O O . THR A 1 80 ? 28.690 -2.030 3.234 1.00 29.52 80 THR A O 1
ATOM 581 N N . THR A 1 81 ? 30.097 -0.391 2.655 1.00 33.06 81 THR A N 1
ATOM 582 C CA . THR A 1 81 ? 29.539 -0.148 1.324 1.00 33.06 81 THR A CA 1
ATOM 583 C C . THR A 1 81 ? 29.787 -1.397 0.471 1.00 33.06 81 THR A C 1
ATOM 585 O O . THR A 1 81 ? 30.956 -1.741 0.270 1.00 33.06 81 THR A O 1
ATOM 588 N N . PRO A 1 82 ? 28.762 -2.094 -0.056 1.00 35.19 82 PRO A N 1
ATOM 589 C CA . PRO A 1 82 ? 28.999 -3.162 -1.011 1.00 35.19 82 PRO A CA 1
ATOM 590 C C . PRO A 1 82 ? 29.480 -2.528 -2.316 1.00 35.19 82 PRO A C 1
ATOM 592 O O . PRO A 1 82 ? 28.720 -1.943 -3.086 1.00 35.19 82 PRO A O 1
ATOM 595 N N . SER A 1 83 ? 30.788 -2.614 -2.529 1.00 33.81 83 SER A N 1
ATOM 596 C CA . SER A 1 83 ? 31.429 -2.437 -3.823 1.00 33.81 83 SER A CA 1
ATOM 597 C C . SER A 1 83 ? 30.797 -3.398 -4.835 1.00 33.81 83 SER A C 1
ATOM 599 O O . SER A 1 83 ? 30.906 -4.610 -4.679 1.00 33.81 83 SER A O 1
ATOM 601 N N . GLY A 1 84 ? 30.178 -2.832 -5.874 1.00 42.72 84 GLY A N 1
ATOM 602 C CA . GLY A 1 84 ? 30.092 -3.379 -7.229 1.00 42.72 84 GLY A CA 1
ATOM 603 C C . GLY A 1 84 ? 29.779 -4.869 -7.376 1.00 42.72 84 GLY A C 1
ATOM 604 O O . GLY A 1 84 ? 30.679 -5.687 -7.542 1.00 42.72 84 GLY A O 1
ATOM 605 N N . SER A 1 85 ? 28.495 -5.197 -7.496 1.00 36.25 85 SER A N 1
ATOM 606 C CA . SER A 1 85 ? 28.076 -6.319 -8.334 1.00 36.25 85 SER A CA 1
ATOM 607 C C . SER A 1 85 ? 26.823 -5.908 -9.095 1.00 36.25 85 SER A C 1
ATOM 609 O O . SER A 1 85 ? 25.762 -5.681 -8.519 1.00 36.25 85 SER A O 1
ATOM 611 N N . SER A 1 86 ? 26.976 -5.723 -10.402 1.00 44.34 86 SER A N 1
ATOM 612 C CA . SER A 1 86 ? 25.919 -5.384 -11.351 1.00 44.34 86 SER A CA 1
ATOM 613 C C . SER A 1 86 ? 25.043 -6.610 -11.630 1.00 44.34 86 SER A C 1
ATOM 615 O O . SER A 1 86 ? 25.079 -7.165 -12.724 1.00 44.34 86 SER A O 1
ATOM 617 N N . GLY A 1 87 ? 24.303 -7.066 -10.618 1.00 47.94 87 GLY A N 1
ATOM 618 C CA . GLY A 1 87 ? 23.267 -8.091 -10.749 1.00 47.94 87 GLY A CA 1
ATOM 619 C C . GLY A 1 87 ? 21.890 -7.451 -10.918 1.00 47.94 87 GLY A C 1
ATOM 620 O O . GLY A 1 87 ? 21.602 -6.436 -10.281 1.00 47.94 87 GLY A O 1
ATOM 621 N N . SER A 1 88 ? 21.030 -8.020 -11.768 1.00 58.75 88 SER A N 1
ATOM 622 C CA . SER A 1 88 ? 19.617 -7.627 -11.798 1.00 58.75 88 SER A CA 1
ATOM 623 C C . SER A 1 88 ? 19.002 -7.932 -10.430 1.00 58.75 88 SER A C 1
ATOM 625 O O . SER A 1 88 ? 19.063 -9.080 -9.980 1.00 58.75 88 SER A O 1
ATOM 627 N N . SER A 1 89 ? 18.417 -6.941 -9.755 1.00 66.62 89 SER A N 1
ATOM 628 C CA . SER A 1 89 ? 17.646 -7.234 -8.547 1.00 66.62 89 SER A CA 1
ATOM 629 C C . SER A 1 89 ? 16.331 -7.880 -8.958 1.00 66.62 89 SER A C 1
ATOM 631 O O . SER A 1 89 ? 15.620 -7.339 -9.799 1.00 66.62 89 SER A O 1
ATOM 633 N N . THR A 1 90 ? 15.990 -9.020 -8.365 1.00 77.50 90 THR A N 1
ATOM 634 C CA . THR A 1 90 ? 14.629 -9.570 -8.447 1.00 77.50 90 THR A CA 1
ATOM 635 C C . THR A 1 90 ? 13.726 -8.978 -7.371 1.00 77.50 90 THR A C 1
ATOM 637 O O . THR A 1 90 ? 12.515 -9.169 -7.429 1.00 77.50 90 THR A O 1
ATOM 640 N N . ARG A 1 91 ? 14.311 -8.258 -6.400 1.00 84.38 91 ARG A N 1
ATOM 641 C CA . ARG A 1 91 ? 13.646 -7.737 -5.207 1.00 84.38 91 ARG A CA 1
ATOM 642 C C . ARG A 1 91 ? 13.581 -6.223 -5.200 1.00 84.38 91 ARG A C 1
ATOM 644 O O . ARG A 1 91 ? 14.581 -5.542 -5.442 1.00 84.38 91 ARG A O 1
ATOM 651 N N . TYR A 1 92 ? 12.415 -5.707 -4.857 1.00 86.94 92 TYR A N 1
ATOM 652 C CA . TYR A 1 92 ? 12.131 -4.284 -4.824 1.00 86.94 92 TYR A CA 1
ATOM 653 C C . TYR A 1 92 ? 11.327 -3.946 -3.575 1.00 86.94 92 TYR A C 1
ATOM 655 O O . TYR A 1 92 ? 10.498 -4.729 -3.136 1.00 86.94 92 TYR A O 1
ATOM 663 N N . THR A 1 93 ? 11.543 -2.773 -3.002 1.00 88.12 93 THR A N 1
ATOM 664 C CA . THR A 1 93 ? 10.594 -2.169 -2.072 1.00 88.12 93 THR A CA 1
ATOM 665 C C . THR A 1 93 ? 9.642 -1.304 -2.884 1.00 88.12 93 THR A C 1
ATOM 667 O O . THR A 1 93 ? 10.080 -0.397 -3.592 1.00 88.12 93 THR A O 1
ATOM 670 N N . VAL A 1 94 ? 8.351 -1.609 -2.801 1.00 89.88 94 VAL A N 1
ATOM 671 C CA . VAL A 1 94 ? 7.282 -0.847 -3.443 1.00 89.88 94 VAL A CA 1
ATOM 672 C C . VAL A 1 94 ? 6.676 0.097 -2.421 1.00 89.88 94 VAL A C 1
ATOM 674 O O . VAL A 1 94 ? 6.327 -0.328 -1.321 1.00 89.88 94 VAL A O 1
ATOM 677 N N . THR A 1 95 ? 6.526 1.358 -2.807 1.00 90.25 95 THR A N 1
ATOM 678 C CA . THR A 1 95 ? 5.967 2.435 -1.991 1.00 90.25 95 THR A CA 1
ATOM 679 C C . THR A 1 95 ? 4.845 3.109 -2.774 1.00 90.25 95 THR A C 1
ATOM 681 O O . THR A 1 95 ? 5.082 3.640 -3.856 1.00 90.25 95 THR A O 1
ATOM 684 N N . SER A 1 96 ? 3.627 3.094 -2.241 1.00 91.31 96 SER A N 1
ATOM 685 C CA . SER A 1 96 ? 2.412 3.574 -2.909 1.00 91.31 96 SER A CA 1
ATOM 686 C C . SER A 1 96 ? 1.673 4.566 -2.019 1.00 91.31 96 SER A C 1
ATOM 688 O O . SER A 1 96 ? 1.536 4.335 -0.818 1.00 91.31 96 SER A O 1
ATOM 690 N N . GLN A 1 97 ? 1.191 5.659 -2.609 1.00 91.06 97 GLN A N 1
ATOM 691 C CA . GLN A 1 97 ? 0.308 6.618 -1.950 1.00 91.06 97 GLN A CA 1
ATOM 692 C C . GLN A 1 97 ? -0.867 6.919 -2.870 1.00 91.06 97 GLN A C 1
ATOM 694 O O . GLN A 1 97 ? -0.694 7.556 -3.906 1.00 91.06 97 GLN A O 1
ATOM 699 N N . LEU A 1 98 ? -2.047 6.450 -2.481 1.00 91.56 98 LEU A N 1
ATOM 700 C CA . LEU A 1 98 ? -3.285 6.601 -3.232 1.00 91.56 98 LEU A CA 1
ATOM 701 C C . LEU A 1 98 ? -4.212 7.550 -2.482 1.00 91.56 98 LEU A C 1
ATOM 703 O O . LEU A 1 98 ? -4.310 7.483 -1.258 1.00 91.56 98 LEU A O 1
ATOM 707 N N . ILE A 1 99 ? -4.883 8.432 -3.214 1.00 90.25 99 ILE A N 1
ATOM 708 C CA . ILE A 1 99 ? -5.810 9.413 -2.647 1.00 90.25 99 ILE A CA 1
ATOM 709 C C . ILE A 1 99 ? -7.207 9.096 -3.155 1.00 90.25 99 ILE A C 1
ATOM 711 O O . ILE A 1 99 ? -7.388 8.903 -4.350 1.00 90.25 99 ILE A O 1
ATOM 715 N N . MET A 1 100 ? -8.188 9.031 -2.261 1.00 90.38 100 MET A N 1
ATOM 716 C CA . MET A 1 100 ? -9.571 8.727 -2.619 1.00 90.38 100 MET A CA 1
ATOM 717 C C . MET A 1 100 ? -10.268 9.952 -3.221 1.00 90.38 100 MET A C 1
ATOM 719 O O . MET A 1 100 ? -10.270 11.027 -2.618 1.00 90.38 100 MET A O 1
ATOM 723 N N . LYS A 1 101 ? -10.942 9.771 -4.359 1.00 88.12 101 LYS A N 1
ATOM 724 C CA . LYS A 1 101 ? -11.594 10.832 -5.152 1.00 88.12 101 LYS A CA 1
ATOM 725 C C . LYS A 1 101 ? -12.668 11.607 -4.401 1.00 88.12 101 LYS A C 1
ATOM 727 O O . LYS A 1 101 ? -12.717 12.830 -4.456 1.00 88.12 101 LYS A O 1
ATOM 732 N N . ASN A 1 102 ? -13.513 10.900 -3.656 1.00 85.19 102 ASN 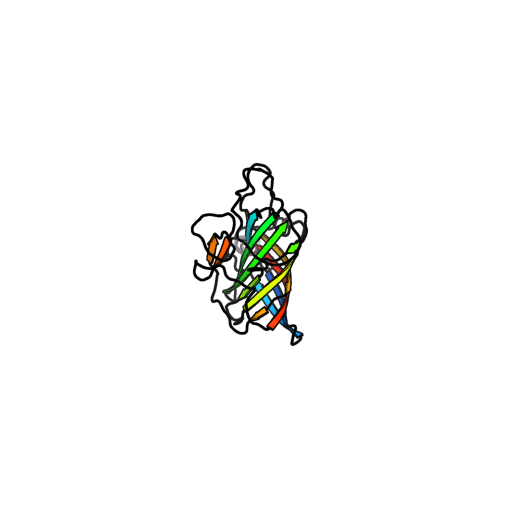A N 1
ATOM 733 C CA . ASN A 1 102 ? -14.679 11.513 -3.013 1.00 85.19 102 ASN A CA 1
ATOM 734 C C . ASN A 1 102 ? -14.422 11.950 -1.568 1.00 85.19 102 ASN A C 1
ATOM 736 O O . ASN A 1 102 ? -15.112 12.835 -1.067 1.00 85.19 102 ASN A O 1
ATOM 740 N N . THR A 1 103 ? -13.460 11.330 -0.884 1.00 85.31 103 THR A N 1
ATOM 741 C CA . THR A 1 103 ? -13.224 11.565 0.549 1.00 85.31 103 THR A CA 1
ATOM 742 C C . THR A 1 103 ? -11.914 12.288 0.837 1.00 85.31 103 THR A C 1
ATOM 744 O O . THR A 1 103 ? -11.719 12.746 1.963 1.00 85.31 103 THR A O 1
ATOM 747 N N . ALA A 1 104 ? -11.023 12.407 -0.156 1.00 84.75 104 ALA A N 1
ATOM 748 C CA . ALA A 1 104 ? -9.652 12.893 0.008 1.00 84.75 104 ALA A CA 1
ATOM 749 C C . ALA A 1 104 ? -8.868 12.152 1.113 1.00 84.75 104 ALA A C 1
ATOM 751 O O . ALA A 1 104 ? -7.893 12.673 1.661 1.00 84.75 104 ALA A O 1
ATOM 752 N N . GLU A 1 105 ? -9.299 10.934 1.452 1.00 87.06 105 GLU A N 1
ATOM 753 C CA . GLU A 1 105 ? -8.581 10.036 2.349 1.00 87.06 105 GLU A CA 1
ATOM 754 C C . GLU A 1 105 ? -7.319 9.531 1.662 1.00 87.06 105 GLU A C 1
ATOM 756 O O . GLU A 1 105 ? -7.310 9.255 0.460 1.00 87.06 105 GLU A O 1
ATOM 761 N N . ALA A 1 106 ? -6.241 9.443 2.432 1.00 88.50 106 ALA A N 1
ATOM 762 C CA . ALA A 1 106 ? -4.954 8.990 1.949 1.00 88.50 106 ALA A CA 1
ATOM 763 C C . ALA A 1 106 ? -4.726 7.549 2.395 1.00 88.50 106 ALA A C 1
ATOM 765 O O . ALA A 1 106 ? -4.816 7.220 3.582 1.00 88.50 106 ALA A O 1
ATOM 766 N N . MET A 1 107 ? -4.387 6.705 1.429 1.00 90.81 107 MET A N 1
ATOM 767 C CA . MET A 1 107 ? -3.908 5.355 1.650 1.00 90.81 107 MET A CA 1
ATOM 768 C C . MET A 1 107 ? -2.431 5.289 1.299 1.00 90.81 107 MET A C 1
ATOM 770 O O . MET A 1 107 ? -2.012 5.690 0.217 1.00 90.81 107 MET A O 1
ATOM 774 N N . VAL A 1 108 ? -1.646 4.750 2.212 1.00 90.50 108 VAL A N 1
ATOM 775 C CA . VAL A 1 108 ? -0.214 4.560 2.060 1.00 90.50 108 VAL A CA 1
ATOM 776 C C . VAL A 1 108 ? 0.093 3.088 2.253 1.00 90.50 108 VAL A C 1
ATOM 778 O O . VAL A 1 108 ? -0.380 2.482 3.213 1.00 90.50 108 VAL A O 1
ATOM 781 N N . LEU A 1 109 ? 0.881 2.518 1.346 1.00 92.38 109 LEU A N 1
ATOM 782 C CA . LEU A 1 109 ? 1.287 1.121 1.387 1.00 92.38 109 LEU A CA 1
ATOM 783 C C . LEU A 1 109 ? 2.766 0.984 1.015 1.00 92.38 109 LEU A C 1
ATOM 785 O O . LEU A 1 109 ? 3.212 1.511 -0.003 1.00 92.38 109 LEU A O 1
ATOM 789 N N . ARG A 1 110 ? 3.513 0.225 1.813 1.00 91.25 110 ARG A N 1
ATOM 790 C CA . ARG A 1 110 ? 4.906 -0.134 1.576 1.00 91.25 110 ARG A CA 1
ATOM 791 C C . ARG A 1 110 ? 5.114 -1.630 1.793 1.00 91.25 110 ARG A C 1
ATOM 793 O O . ARG A 1 110 ? 4.833 -2.148 2.871 1.00 91.25 110 ARG A O 1
ATOM 800 N N . PHE A 1 111 ? 5.633 -2.329 0.790 1.00 92.00 111 PHE A N 1
ATOM 801 C CA . PHE A 1 111 ? 5.849 -3.777 0.852 1.00 92.00 111 PHE A CA 1
ATOM 802 C C . PHE A 1 111 ? 7.067 -4.215 0.039 1.00 92.00 111 PHE A C 1
ATOM 804 O O . PHE A 1 111 ? 7.592 -3.470 -0.789 1.00 92.00 111 PHE A O 1
ATOM 811 N N . GLN A 1 112 ? 7.538 -5.433 0.298 1.00 91.19 112 GLN A N 1
ATOM 812 C CA . GLN A 1 112 ? 8.600 -6.060 -0.484 1.00 91.19 112 GLN A CA 1
ATOM 813 C C . GLN A 1 112 ? 7.998 -6.815 -1.666 1.00 91.19 112 GLN A C 1
ATOM 815 O O . GLN A 1 112 ? 7.142 -7.667 -1.477 1.00 91.19 112 GLN A O 1
ATOM 820 N N . PHE A 1 113 ? 8.474 -6.538 -2.867 1.00 89.00 113 PHE A N 1
ATOM 821 C CA . PHE A 1 113 ? 8.176 -7.267 -4.088 1.00 89.00 113 PHE A CA 1
ATOM 822 C C . PHE A 1 113 ? 9.352 -8.177 -4.451 1.00 89.00 113 PHE A C 1
ATOM 824 O O . PHE A 1 113 ? 10.508 -7.761 -4.364 1.00 89.00 113 PHE A O 1
ATOM 831 N N . ASP A 1 114 ? 9.066 -9.398 -4.894 1.00 86.06 114 ASP A N 1
ATOM 832 C CA . ASP A 1 114 ? 10.047 -10.291 -5.514 1.00 86.06 114 ASP A CA 1
ATOM 833 C C . ASP A 1 114 ? 9.438 -10.875 -6.791 1.00 86.06 114 ASP A C 1
ATOM 835 O O . ASP A 1 114 ? 8.421 -11.560 -6.734 1.00 86.06 114 ASP A O 1
ATOM 839 N N . SER A 1 115 ? 10.069 -10.624 -7.940 1.00 82.38 115 SER A N 1
ATOM 840 C CA . SER A 1 115 ? 9.602 -11.114 -9.250 1.00 82.38 115 SER A CA 1
ATOM 841 C C . SER A 1 115 ? 9.523 -12.644 -9.356 1.00 82.38 115 SER A C 1
ATOM 843 O O . SER A 1 115 ? 8.867 -13.158 -10.258 1.00 82.38 115 SER A O 1
ATOM 845 N N . ALA A 1 116 ? 10.171 -13.382 -8.447 1.00 83.56 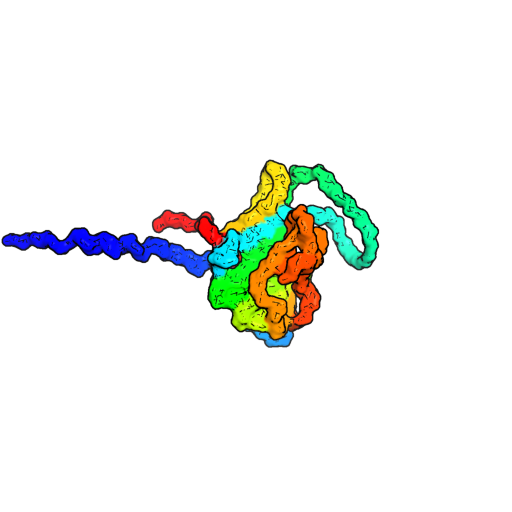116 ALA A N 1
ATOM 846 C CA . ALA A 1 116 ? 10.084 -14.841 -8.368 1.00 83.56 116 ALA A CA 1
ATOM 847 C C . ALA A 1 116 ? 8.961 -15.344 -7.435 1.00 83.56 116 ALA A C 1
ATOM 849 O O . ALA A 1 116 ? 8.821 -16.554 -7.242 1.00 83.56 116 ALA A O 1
ATOM 850 N N . GLN A 1 117 ? 8.195 -14.445 -6.813 1.00 87.31 117 GLN A N 1
ATOM 851 C CA . GLN A 1 117 ? 7.121 -14.769 -5.874 1.00 87.31 117 GLN A CA 1
ATOM 852 C C . GLN A 1 117 ? 5.790 -14.158 -6.326 1.00 87.31 117 GLN A C 1
ATOM 854 O O . GLN A 1 117 ? 5.747 -13.261 -7.162 1.00 87.31 117 GLN A O 1
ATOM 859 N N . TYR A 1 118 ? 4.700 -14.646 -5.735 1.00 88.44 118 TYR A N 1
ATOM 860 C CA . TYR A 1 118 ? 3.341 -14.107 -5.897 1.00 88.44 118 TYR A CA 1
ATOM 861 C C . TYR A 1 118 ? 2.865 -13.348 -4.653 1.00 88.44 118 TYR A C 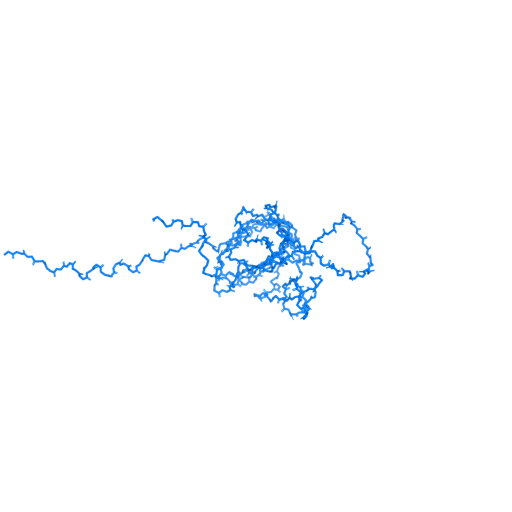1
ATOM 863 O O . TYR A 1 118 ? 1.696 -13.004 -4.527 1.00 88.44 118 TYR A O 1
ATOM 871 N N . GLN A 1 119 ? 3.760 -13.153 -3.686 1.00 91.69 119 GLN A N 1
ATOM 872 C CA . GLN A 1 119 ? 3.461 -12.491 -2.428 1.00 91.69 119 GLN A CA 1
ATOM 873 C C . GLN A 1 119 ? 4.719 -11.857 -1.849 1.00 91.69 119 GLN A C 1
ATOM 875 O O . GLN A 1 119 ? 5.839 -12.281 -2.144 1.00 91.69 119 GLN A O 1
ATOM 880 N N . GLY A 1 120 ? 4.522 -10.916 -0.938 1.00 91.25 120 GLY A N 1
ATOM 881 C CA . GLY A 1 120 ? 5.590 -10.229 -0.242 1.00 91.25 120 GLY A CA 1
ATOM 882 C C . GLY A 1 120 ? 5.138 -9.656 1.087 1.00 91.25 120 GLY A C 1
ATOM 883 O O . GLY A 1 120 ? 3.952 -9.437 1.320 1.00 91.25 120 GLY A O 1
ATOM 884 N N . SER A 1 121 ? 6.079 -9.453 2.004 1.00 92.94 121 SER A N 1
ATOM 885 C CA . SER A 1 121 ? 5.767 -8.914 3.327 1.00 92.94 121 SER A CA 1
ATOM 886 C C . SER A 1 121 ? 5.554 -7.406 3.276 1.00 92.94 121 SER A C 1
ATOM 888 O O . SER A 1 121 ? 6.322 -6.688 2.627 1.00 92.94 121 SER A O 1
ATOM 890 N N . VAL A 1 122 ? 4.573 -6.930 4.038 1.00 91.06 122 VAL A N 1
ATOM 891 C CA . VAL A 1 122 ? 4.421 -5.502 4.323 1.00 91.06 122 VAL A CA 1
ATOM 892 C C . VAL A 1 122 ? 5.618 -4.998 5.144 1.00 91.06 122 VAL A C 1
ATOM 894 O O . VAL A 1 122 ? 6.220 -5.761 5.905 1.00 91.06 122 VAL A O 1
ATOM 897 N N . ASP A 1 123 ? 5.992 -3.730 4.986 1.00 88.38 123 ASP A N 1
ATOM 898 C CA . ASP A 1 123 ? 7.071 -3.140 5.776 1.00 88.38 123 ASP A CA 1
ATOM 899 C C . ASP A 1 123 ? 6.674 -3.059 7.268 1.00 88.38 123 ASP A C 1
ATOM 901 O O . ASP A 1 123 ? 5.612 -2.525 7.597 1.00 88.38 123 ASP A O 1
ATOM 905 N N . PRO A 1 124 ? 7.494 -3.565 8.206 1.00 84.69 124 PRO A N 1
ATOM 906 C CA . PRO A 1 124 ? 7.118 -3.617 9.617 1.00 84.69 124 PRO A CA 1
ATOM 907 C C . PRO A 1 124 ? 7.075 -2.247 10.304 1.00 84.69 124 PRO A C 1
ATOM 909 O O . PRO A 1 124 ? 6.519 -2.141 11.400 1.00 84.69 124 PRO A O 1
ATOM 912 N N . GLN A 1 125 ? 7.659 -1.210 9.697 1.00 80.88 125 GLN A N 1
ATOM 913 C CA . GLN A 1 125 ? 7.655 0.154 10.222 1.00 80.88 125 GLN A CA 1
ATOM 914 C C . GLN A 1 125 ? 6.590 1.019 9.545 1.00 80.88 125 GLN A C 1
ATOM 916 O O . GLN A 1 125 ? 5.896 1.768 10.234 1.00 80.88 125 GLN A O 1
ATOM 921 N N . GLN A 1 126 ? 6.418 0.918 8.226 1.00 80.75 126 GLN A N 1
ATOM 922 C CA . GLN A 1 126 ? 5.564 1.831 7.445 1.00 80.75 126 GLN A CA 1
ATOM 923 C C . GLN A 1 126 ? 4.460 1.138 6.643 1.00 80.75 126 GLN A C 1
ATOM 925 O O . GLN A 1 126 ? 3.887 1.751 5.746 1.00 80.75 126 GLN A O 1
ATOM 930 N N . GLY A 1 127 ? 4.201 -0.133 6.936 1.00 86.69 127 GLY A N 1
ATOM 931 C CA . GLY A 1 127 ? 3.535 -1.059 6.035 1.00 86.69 127 GLY A CA 1
ATOM 932 C C . GLY A 1 127 ? 2.273 -0.547 5.359 1.00 86.69 127 GLY A C 1
ATOM 933 O O . GLY A 1 127 ? 2.240 -0.439 4.143 1.00 86.69 127 GLY A O 1
ATOM 934 N N . PHE A 1 128 ? 1.241 -0.228 6.122 1.00 92.00 128 PHE A N 1
ATOM 935 C CA . PHE A 1 128 ? -0.033 0.256 5.613 1.00 92.00 128 PHE A CA 1
ATOM 936 C C . PHE A 1 128 ? -0.585 1.326 6.544 1.00 92.00 128 PHE A C 1
ATOM 938 O O . PHE A 1 128 ? -0.537 1.172 7.769 1.00 92.00 128 PHE A O 1
ATOM 945 N N . SER A 1 129 ? -1.157 2.375 5.964 1.00 90.44 129 SER A N 1
ATOM 946 C CA . SER A 1 129 ? -1.939 3.374 6.680 1.00 90.44 129 SER A CA 1
ATOM 947 C C . SER A 1 129 ? -3.097 3.859 5.817 1.00 90.44 129 SER A C 1
ATOM 949 O O . SER A 1 129 ? -2.906 4.183 4.650 1.00 90.44 129 SER A O 1
ATOM 951 N N . TYR A 1 130 ? -4.275 3.975 6.416 1.00 90.81 130 TYR A N 1
ATOM 952 C CA . TYR A 1 130 ? -5.441 4.636 5.847 1.00 90.81 130 TYR A CA 1
ATOM 953 C C . TYR A 1 130 ? -5.948 5.692 6.821 1.00 90.81 130 TYR A C 1
ATOM 955 O O . TYR A 1 130 ? -6.237 5.365 7.977 1.00 90.81 130 TYR A O 1
ATOM 963 N N . SER A 1 131 ? -6.033 6.947 6.386 1.00 88.25 131 SER A N 1
ATOM 964 C CA . SER A 1 131 ? -6.456 8.054 7.247 1.00 88.25 131 SER A CA 1
ATOM 965 C C . SER A 1 131 ? -7.040 9.235 6.472 1.00 88.25 131 SER A C 1
ATOM 967 O O . SER A 1 131 ? -6.891 9.363 5.255 1.00 88.25 131 SER A O 1
ATOM 969 N N . GLY A 1 132 ? -7.681 10.140 7.213 1.00 78.88 132 GLY A N 1
ATOM 970 C CA . GLY A 1 132 ? -8.171 11.422 6.710 1.00 78.88 132 GLY A CA 1
ATOM 971 C C . GLY A 1 132 ? -9.688 11.485 6.525 1.00 78.88 132 GLY A C 1
ATOM 972 O O . GLY A 1 132 ? -10.425 10.639 7.028 1.00 78.88 132 GLY A O 1
ATOM 973 N N . GLY A 1 133 ? -10.122 12.543 5.835 1.00 72.00 133 GLY A N 1
ATOM 974 C CA . GLY A 1 133 ? -11.490 12.750 5.355 1.00 72.00 133 GLY A CA 1
ATOM 975 C C . GLY A 1 133 ? -12.607 12.508 6.371 1.00 72.00 133 GLY A C 1
ATOM 976 O O . GLY A 1 133 ? -12.547 12.954 7.520 1.00 72.00 133 GLY A O 1
ATOM 977 N N . ALA A 1 134 ? -13.651 11.830 5.899 1.00 72.06 134 ALA A N 1
ATOM 978 C CA . ALA A 1 134 ? -14.866 11.525 6.649 1.00 72.06 134 ALA A CA 1
ATOM 979 C C . ALA A 1 134 ? -14.716 10.272 7.528 1.00 72.06 134 ALA A C 1
ATOM 981 O O . ALA A 1 134 ? -15.501 10.077 8.456 1.00 72.06 134 ALA A O 1
ATOM 982 N N . PHE A 1 135 ? -13.700 9.445 7.270 1.00 81.25 135 PHE A N 1
ATOM 983 C CA . PHE A 1 135 ? -13.360 8.270 8.061 1.00 81.25 135 PHE A CA 1
ATOM 984 C C . PHE A 1 135 ? -12.993 8.640 9.505 1.00 81.25 135 PHE A C 1
ATOM 986 O O . PHE A 1 135 ? -13.299 7.891 10.434 1.00 81.25 135 PHE A O 1
ATOM 993 N N . GLY A 1 136 ? -12.361 9.805 9.709 1.00 78.31 136 GLY A N 1
ATOM 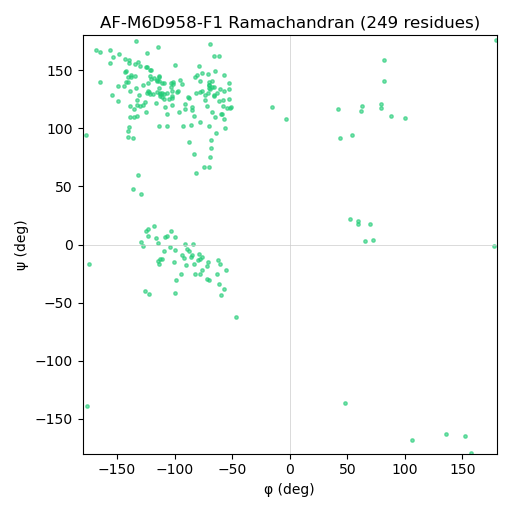994 C CA . GLY A 1 136 ? -12.147 10.417 11.031 1.00 78.31 136 GLY A CA 1
ATOM 995 C C . GLY A 1 136 ? -11.228 9.637 11.982 1.00 78.31 136 GLY A C 1
ATOM 996 O O . GLY A 1 136 ? -11.020 10.050 13.122 1.00 78.31 136 GLY A O 1
ATOM 997 N N . ARG A 1 137 ? -10.662 8.521 11.517 1.00 86.12 137 ARG A N 1
ATOM 998 C CA . ARG A 1 137 ? -9.811 7.580 12.255 1.00 86.12 137 ARG A CA 1
ATOM 999 C C . ARG A 1 137 ? -8.579 7.242 11.421 1.00 86.12 137 ARG A C 1
ATOM 1001 O O . ARG A 1 137 ? -8.479 7.642 10.263 1.00 86.12 137 ARG A O 1
ATOM 1008 N N . THR A 1 138 ? -7.659 6.480 11.999 1.00 88.50 138 THR A N 1
ATOM 1009 C CA . THR A 1 138 ? -6.522 5.922 11.259 1.00 88.50 138 THR A CA 1
ATOM 1010 C C . THR A 1 138 ? -6.499 4.410 11.422 1.00 88.50 138 THR A C 1
ATOM 1012 O O . THR A 1 138 ? -6.565 3.904 12.542 1.00 88.50 138 THR A O 1
ATOM 1015 N N . VAL A 1 139 ? -6.379 3.683 10.315 1.00 91.25 139 VAL A N 1
ATOM 1016 C CA . VAL A 1 139 ? -6.098 2.243 10.313 1.00 91.25 139 VAL A CA 1
ATOM 1017 C C . VAL A 1 139 ? -4.661 2.045 9.878 1.00 91.25 139 VAL A C 1
ATOM 1019 O O . VAL A 1 139 ? -4.259 2.578 8.852 1.00 91.25 139 VAL A O 1
ATOM 1022 N N . THR A 1 140 ? -3.898 1.261 10.627 1.00 92.12 140 THR A N 1
ATOM 1023 C CA . THR A 1 140 ? -2.539 0.871 10.267 1.00 92.12 140 THR A CA 1
ATOM 1024 C C . THR A 1 140 ? -2.400 -0.640 10.179 1.00 92.12 140 THR A C 1
ATOM 1026 O O . THR A 1 140 ? -3.084 -1.375 10.891 1.00 92.12 140 THR A O 1
ATOM 1029 N N . GLY A 1 141 ? -1.500 -1.110 9.317 1.00 91.69 141 GLY A N 1
ATOM 1030 C CA . GLY A 1 141 ? -1.159 -2.522 9.152 1.00 91.69 141 GLY A CA 1
ATOM 1031 C C . GLY A 1 141 ? 0.344 -2.681 8.984 1.00 91.69 141 GLY A C 1
ATOM 1032 O O . GLY A 1 141 ? 0.916 -2.141 8.047 1.00 91.69 141 GLY A O 1
ATOM 1033 N N . ASN A 1 142 ? 1.003 -3.399 9.885 1.00 90.31 142 ASN A N 1
ATOM 1034 C CA . ASN A 1 142 ? 2.466 -3.518 9.885 1.00 90.31 142 ASN A CA 1
ATOM 1035 C C . ASN A 1 142 ? 2.950 -4.972 9.946 1.00 90.31 142 ASN A C 1
ATOM 1037 O O . ASN A 1 142 ? 4.147 -5.238 9.995 1.00 90.31 142 ASN A O 1
ATOM 1041 N N . VAL A 1 143 ? 2.028 -5.930 9.945 1.00 92.56 143 VAL A N 1
ATOM 1042 C CA . VAL A 1 143 ? 2.336 -7.357 9.870 1.00 92.56 143 VAL A CA 1
ATOM 1043 C C . VAL A 1 143 ? 1.411 -7.976 8.842 1.00 92.56 143 VAL A C 1
ATOM 1045 O O . VAL A 1 143 ? 0.219 -7.708 8.866 1.00 92.56 143 VAL A O 1
ATOM 1048 N N . GLY A 1 144 ? 1.932 -8.818 7.959 1.00 92.94 144 GLY A N 1
ATOM 1049 C CA . GLY A 1 144 ? 1.118 -9.511 6.968 1.00 92.94 144 GLY A CA 1
ATOM 1050 C C . GLY A 1 144 ? 1.750 -9.495 5.592 1.00 92.94 144 GLY A C 1
ATOM 1051 O O . GLY A 1 144 ? 2.956 -9.255 5.448 1.00 92.94 144 GLY A O 1
ATOM 1052 N N . LYS A 1 145 ? 0.928 -9.793 4.592 1.00 93.94 145 LYS A N 1
ATOM 1053 C CA . LYS A 1 145 ? 1.374 -9.964 3.216 1.00 93.94 145 LYS A CA 1
ATOM 1054 C C . LYS A 1 145 ? 0.530 -9.162 2.242 1.00 93.94 145 LYS A C 1
ATOM 1056 O O . LYS A 1 145 ? -0.639 -8.873 2.491 1.00 93.94 145 LYS A O 1
ATOM 1061 N N . VAL A 1 146 ? 1.180 -8.847 1.137 1.00 95.00 146 VAL A N 1
ATOM 1062 C CA . VAL A 1 146 ? 0.593 -8.350 -0.096 1.00 95.00 146 VAL A CA 1
ATOM 1063 C C . VAL A 1 146 ? 0.785 -9.447 -1.132 1.00 95.00 146 VAL A C 1
ATOM 1065 O O . VAL A 1 146 ? 1.892 -9.971 -1.259 1.00 95.00 146 VAL A O 1
ATOM 1068 N N . GLU A 1 147 ? -0.275 -9.819 -1.828 1.00 94.62 147 GLU A N 1
ATOM 1069 C CA . GLU A 1 147 ? -0.297 -10.851 -2.859 1.00 94.62 147 GLU A CA 1
ATOM 1070 C C . GLU A 1 147 ? -0.589 -10.202 -4.210 1.00 94.62 147 GLU A C 1
ATOM 1072 O O . GLU A 1 147 ? -1.309 -9.208 -4.293 1.00 94.62 147 GLU A O 1
ATOM 1077 N N . TRP A 1 148 ? 0.009 -10.735 -5.272 1.00 90.81 148 TRP A N 1
ATOM 1078 C CA . TRP A 1 148 ? -0.159 -10.220 -6.627 1.00 90.81 148 TRP A CA 1
ATOM 1079 C C . TRP A 1 148 ? -0.249 -11.357 -7.639 1.00 90.81 148 TRP A C 1
ATOM 1081 O O . TRP A 1 148 ? 0.440 -12.377 -7.542 1.00 90.81 148 TRP A O 1
ATOM 1091 N N . GLY A 1 149 ? -1.077 -11.155 -8.664 1.00 79.25 149 GLY A N 1
ATOM 1092 C CA . GLY A 1 149 ? -1.081 -12.011 -9.845 1.00 79.25 149 GLY A CA 1
ATOM 1093 C C . GLY A 1 149 ? 0.187 -11.832 -10.688 1.00 79.25 149 GLY A C 1
ATOM 1094 O O . GLY A 1 149 ? 0.969 -10.902 -10.488 1.00 79.25 149 GLY A O 1
ATOM 1095 N N . SER A 1 150 ? 0.363 -12.677 -11.706 1.00 67.25 150 SER A N 1
ATOM 1096 C CA . SER A 1 150 ? 1.495 -12.612 -12.653 1.00 67.25 150 SER A CA 1
ATOM 1097 C C . SER A 1 150 ? 1.656 -11.259 -13.353 1.00 67.25 150 SER A C 1
ATOM 1099 O O . SER A 1 150 ? 2.735 -10.941 -13.843 1.00 67.25 150 SER A O 1
ATOM 1101 N N . SER A 1 151 ? 0.584 -10.471 -13.403 1.00 67.94 151 SER A N 1
ATOM 1102 C CA . SER A 1 151 ? 0.562 -9.142 -14.002 1.00 67.94 151 SER A CA 1
ATOM 1103 C C . SER A 1 151 ? 0.276 -8.038 -12.991 1.00 67.94 151 SER A C 1
ATOM 1105 O O . SER A 1 151 ? 0.141 -6.921 -13.446 1.00 67.94 151 SER A O 1
ATOM 1107 N N . GLY A 1 152 ? 0.178 -8.302 -11.679 1.00 70.50 152 GLY A N 1
ATOM 1108 C CA . GLY A 1 152 ? -0.367 -7.353 -10.687 1.00 70.50 152 GLY A CA 1
ATOM 1109 C C . GLY A 1 152 ? 0.559 -6.197 -10.283 1.00 70.50 152 GLY A C 1
ATOM 1110 O O . GLY A 1 152 ? 0.085 -5.140 -9.874 1.00 70.50 152 GLY A O 1
ATOM 1111 N N . VAL A 1 153 ? 1.880 -6.337 -10.457 1.00 80.88 153 VAL A N 1
ATOM 1112 C CA . VAL A 1 153 ? 2.857 -5.266 -10.176 1.00 80.88 153 VAL A CA 1
ATOM 1113 C C . VAL A 1 153 ? 3.874 -5.168 -11.331 1.00 80.88 153 VAL A C 1
ATOM 1115 O O . VAL A 1 153 ? 4.618 -6.126 -11.550 1.00 80.88 153 VAL A O 1
ATOM 1118 N N . PRO A 1 154 ? 3.952 -4.046 -12.080 1.00 78.75 154 PRO A N 1
ATOM 1119 C CA . PRO A 1 154 ? 4.806 -3.904 -13.266 1.00 78.75 154 PRO A CA 1
ATOM 1120 C C . PRO A 1 154 ? 6.258 -3.587 -12.901 1.00 78.75 154 PRO A C 1
ATOM 1122 O O . PRO A 1 154 ? 6.785 -2.529 -13.246 1.00 78.75 154 PRO A O 1
ATOM 1125 N N . VAL A 1 155 ? 6.912 -4.484 -12.170 1.00 77.69 155 VAL A N 1
ATOM 1126 C CA . VAL A 1 155 ? 8.317 -4.317 -11.793 1.00 77.69 155 VAL A CA 1
ATOM 1127 C C . VAL A 1 155 ? 9.168 -5.271 -12.608 1.00 77.69 155 VAL A C 1
ATOM 1129 O O . VAL A 1 155 ? 9.120 -6.488 -12.433 1.00 77.69 155 VAL A O 1
ATOM 1132 N N . TYR A 1 156 ? 9.974 -4.698 -13.494 1.00 74.88 156 TYR A N 1
ATOM 1133 C CA . TYR A 1 156 ? 10.797 -5.449 -14.427 1.00 74.88 156 TYR A CA 1
ATOM 1134 C C . TYR A 1 156 ? 12.259 -5.421 -13.976 1.00 74.88 156 TYR A C 1
ATOM 1136 O O . TYR A 1 156 ? 12.826 -4.339 -13.800 1.00 74.88 156 TYR A O 1
ATOM 1144 N N . PRO A 1 157 ? 12.913 -6.581 -13.804 1.00 67.69 157 PRO A N 1
ATOM 1145 C CA . PRO A 1 157 ? 14.352 -6.620 -13.584 1.00 67.69 157 PRO A CA 1
ATOM 1146 C C . PRO A 1 157 ? 15.066 -5.936 -14.760 1.00 67.69 157 PRO A C 1
ATOM 1148 O O . PRO A 1 157 ? 14.854 -6.305 -15.916 1.00 67.69 157 PRO A O 1
ATOM 1151 N N . SER A 1 158 ? 15.908 -4.928 -14.504 1.00 59.91 158 SER A N 1
ATOM 1152 C CA . SER A 1 158 ? 16.688 -4.313 -15.582 1.00 59.91 158 SER A CA 1
ATOM 1153 C C . SER A 1 158 ? 17.785 -5.283 -16.035 1.00 59.91 158 SER A C 1
ATOM 1155 O O . SER A 1 158 ? 18.649 -5.684 -15.256 1.00 59.91 158 SER A O 1
ATOM 1157 N N . GLY A 1 159 ? 17.736 -5.684 -17.310 1.00 52.56 159 GLY A N 1
ATOM 1158 C CA . GLY A 1 159 ? 18.664 -6.665 -17.886 1.00 52.56 159 GLY A CA 1
ATOM 1159 C C . GLY A 1 159 ? 20.092 -6.150 -18.099 1.00 52.56 159 GLY A C 1
ATOM 1160 O O . GLY A 1 159 ? 21.004 -6.958 -18.205 1.00 52.56 159 GLY A O 1
ATOM 1161 N N . ASN A 1 160 ? 20.310 -4.830 -18.119 1.00 44.09 160 ASN A N 1
ATOM 1162 C CA . ASN A 1 160 ? 21.614 -4.219 -18.387 1.00 44.09 160 ASN A CA 1
ATOM 1163 C C . ASN A 1 160 ? 21.861 -3.018 -17.465 1.00 44.09 160 ASN A C 1
ATOM 1165 O O . ASN A 1 160 ? 21.387 -1.921 -17.741 1.00 44.09 160 ASN A O 1
ATOM 1169 N N . GLY A 1 161 ? 22.655 -3.221 -16.410 1.00 49.09 161 GLY A N 1
ATOM 1170 C CA . GLY A 1 161 ? 23.203 -2.143 -15.583 1.00 49.09 161 GLY A CA 1
ATOM 1171 C C . GLY A 1 161 ? 22.221 -1.573 -14.557 1.00 49.09 161 GLY A C 1
ATOM 1172 O O . GLY A 1 161 ? 21.173 -1.062 -14.918 1.00 49.09 161 GLY A O 1
ATOM 1173 N N . ALA A 1 162 ? 22.619 -1.670 -13.281 1.00 50.91 162 ALA A N 1
ATOM 1174 C CA . ALA A 1 162 ? 22.006 -1.118 -12.067 1.00 50.91 162 ALA A CA 1
ATOM 1175 C C . ALA A 1 162 ? 20.474 -1.230 -11.982 1.00 50.91 162 ALA A C 1
ATOM 1177 O O . ALA A 1 162 ? 19.740 -0.593 -12.732 1.00 50.91 162 ALA A O 1
ATOM 1178 N N . ALA A 1 163 ? 19.978 -1.982 -11.000 1.00 59.84 163 ALA A N 1
ATOM 1179 C CA . ALA A 1 163 ? 18.562 -1.973 -10.667 1.00 59.84 163 ALA A CA 1
ATOM 1180 C C . ALA A 1 163 ? 18.104 -0.504 -10.492 1.00 59.84 163 ALA A C 1
ATOM 1182 O O . ALA A 1 163 ? 18.684 0.241 -9.703 1.00 59.84 163 ALA A O 1
ATOM 1183 N N . GLN A 1 164 ? 17.156 -0.057 -11.320 1.00 70.00 164 GLN A N 1
ATOM 1184 C CA . GLN A 1 164 ? 16.675 1.328 -11.336 1.00 70.00 164 GLN A CA 1
ATOM 1185 C C . GLN A 1 164 ? 15.364 1.439 -10.565 1.00 70.00 164 GLN A C 1
ATOM 1187 O O . GLN A 1 164 ? 14.599 0.474 -10.478 1.00 70.00 164 GLN A O 1
ATOM 1192 N N . GLN A 1 165 ? 15.101 2.639 -10.049 1.00 79.44 165 GLN A N 1
ATOM 1193 C CA . GLN A 1 165 ? 13.775 3.016 -9.579 1.00 79.44 165 GLN A CA 1
ATOM 1194 C C . GLN A 1 165 ? 12.775 2.946 -10.743 1.00 79.44 165 GLN A C 1
ATOM 1196 O O . GLN A 1 165 ? 13.049 3.445 -11.835 1.00 79.44 165 GLN A O 1
ATOM 1201 N N . GLN A 1 166 ? 11.612 2.346 -10.504 1.00 84.56 166 GLN A N 1
ATOM 1202 C CA . GLN A 1 166 ? 10.542 2.184 -11.485 1.00 84.56 166 GLN A CA 1
ATOM 1203 C C . GLN A 1 166 ? 9.265 2.830 -10.970 1.00 84.56 166 GLN A C 1
ATOM 1205 O O . GLN A 1 166 ? 8.857 2.603 -9.835 1.00 84.56 166 GLN A O 1
ATOM 1210 N N . THR A 1 167 ? 8.635 3.644 -11.811 1.00 86.38 167 THR A N 1
ATOM 1211 C CA . THR A 1 167 ? 7.327 4.234 -11.510 1.00 86.38 167 THR A CA 1
ATOM 1212 C C . THR A 1 167 ? 6.243 3.266 -11.965 1.00 86.38 167 THR A C 1
ATOM 1214 O O . THR A 1 167 ? 6.252 2.833 -13.118 1.00 86.38 167 THR A O 1
ATOM 1217 N N . LEU A 1 168 ? 5.331 2.908 -11.065 1.00 87.44 168 LEU A N 1
ATOM 1218 C CA . LEU A 1 168 ? 4.277 1.936 -11.324 1.00 87.44 168 LEU A CA 1
ATOM 1219 C C . LEU A 1 168 ? 3.086 2.618 -11.986 1.00 87.44 168 LEU A C 1
ATOM 1221 O O . LEU A 1 168 ? 2.455 3.508 -11.417 1.00 87.44 168 LEU A O 1
ATOM 1225 N N . GLN A 1 169 ? 2.786 2.170 -13.198 1.00 86.25 169 GLN A N 1
ATOM 1226 C CA . GLN A 1 169 ? 1.660 2.661 -13.987 1.00 86.25 169 GLN A CA 1
ATOM 1227 C C . GLN A 1 169 ? 0.339 1.998 -13.601 1.00 86.25 169 GLN A C 1
ATOM 1229 O O . GLN A 1 169 ? -0.723 2.584 -13.764 1.00 86.25 169 GLN A O 1
ATOM 1234 N N . TYR A 1 170 ? 0.409 0.796 -13.047 1.00 87.62 170 TYR A N 1
ATOM 1235 C CA . TYR A 1 170 ? -0.733 0.098 -12.493 1.00 87.62 170 TYR A CA 1
ATOM 1236 C C . TYR A 1 170 ? -0.294 -0.666 -11.239 1.00 87.62 170 TYR A C 1
ATOM 1238 O O . TYR A 1 170 ? 0.898 -0.933 -11.048 1.00 87.62 170 TYR A O 1
ATOM 1246 N N . LEU A 1 171 ? -1.253 -1.004 -10.389 1.00 90.50 171 LEU A N 1
ATOM 1247 C CA . LEU A 1 171 ? -1.077 -1.836 -9.206 1.00 90.50 171 LEU A CA 1
ATOM 1248 C C . LEU A 1 171 ? -2.381 -2.595 -8.971 1.00 90.50 171 LEU A C 1
ATOM 1250 O O . LEU A 1 171 ? -3.420 -1.965 -8.831 1.00 90.50 171 LEU A O 1
ATOM 1254 N N . ASP A 1 172 ? -2.323 -3.918 -8.922 1.00 92.56 172 ASP A N 1
ATOM 1255 C CA . ASP A 1 172 ? -3.453 -4.771 -8.560 1.00 92.56 172 ASP A CA 1
ATOM 1256 C C . ASP A 1 172 ? -2.966 -5.847 -7.593 1.00 92.56 172 ASP A C 1
ATOM 1258 O O . ASP A 1 172 ? -2.144 -6.704 -7.948 1.00 92.56 172 ASP A O 1
ATOM 1262 N N . ILE A 1 173 ? -3.398 -5.719 -6.343 1.00 94.44 173 ILE A N 1
ATOM 1263 C CA . ILE A 1 173 ? -2.899 -6.509 -5.224 1.00 94.44 173 ILE A CA 1
ATOM 1264 C C . ILE A 1 173 ? -4.015 -6.844 -4.244 1.00 94.44 173 ILE A C 1
ATOM 1266 O O . ILE A 1 173 ? -4.901 -6.031 -3.971 1.00 94.44 173 ILE A O 1
ATOM 1270 N N . ASP A 1 174 ? -3.882 -8.005 -3.621 1.00 96.00 174 ASP A N 1
ATOM 1271 C CA . ASP A 1 174 ? -4.670 -8.381 -2.458 1.00 96.00 174 ASP A CA 1
ATOM 1272 C C . ASP A 1 174 ? -3.828 -8.202 -1.198 1.00 96.00 174 ASP A C 1
ATOM 1274 O O . ASP A 1 174 ? -2.627 -8.484 -1.173 1.00 96.00 174 ASP A O 1
ATOM 1278 N N . ILE A 1 175 ? -4.441 -7.706 -0.130 1.00 95.88 175 ILE A N 1
ATOM 1279 C CA . ILE A 1 175 ? -3.762 -7.508 1.148 1.00 95.88 175 ILE A CA 1
ATOM 1280 C C . ILE A 1 175 ? -4.399 -8.361 2.235 1.00 95.88 175 ILE A C 1
ATOM 1282 O O . ILE A 1 175 ? -5.617 -8.525 2.295 1.00 95.88 175 ILE A O 1
ATOM 1286 N N . SER A 1 176 ? -3.557 -8.874 3.128 1.00 97.12 176 SER A N 1
ATOM 1287 C CA . SER A 1 176 ? -3.965 -9.548 4.358 1.00 97.12 176 SER A CA 1
ATOM 1288 C C . SER A 1 176 ? -3.013 -9.144 5.472 1.00 97.12 176 SER A C 1
ATOM 1290 O O . SER A 1 176 ? -1.884 -9.639 5.578 1.00 97.12 176 SER A O 1
ATOM 1292 N N . LEU A 1 177 ? -3.448 -8.167 6.266 1.00 96.31 177 LEU A N 1
ATOM 1293 C CA . LEU A 1 177 ? -2.629 -7.472 7.249 1.00 96.31 177 LEU A CA 1
ATOM 1294 C C . LEU A 1 177 ? -3.241 -7.562 8.646 1.00 96.31 177 LEU A C 1
ATOM 1296 O O . LEU A 1 177 ? -4.450 -7.644 8.838 1.00 96.31 177 LEU A O 1
ATOM 1300 N N . SER A 1 178 ? -2.380 -7.495 9.647 1.00 95.38 178 SER A N 1
ATOM 1301 C CA . SER A 1 178 ? -2.711 -7.261 11.043 1.00 95.38 178 SER A CA 1
ATOM 1302 C C . SER A 1 178 ? -2.138 -5.916 11.464 1.00 95.38 178 SER A C 1
ATOM 1304 O O . SER A 1 178 ? -1.020 -5.550 11.086 1.00 95.38 178 SER A O 1
ATOM 1306 N N . GLY A 1 179 ? -2.895 -5.185 12.272 1.00 93.25 179 GLY A N 1
ATOM 1307 C CA . GLY A 1 179 ? -2.440 -3.905 12.789 1.00 93.25 179 GLY A CA 1
ATOM 1308 C C . GLY A 1 179 ? -3.415 -3.278 13.768 1.00 93.25 179 GLY A C 1
ATOM 1309 O O . GLY A 1 179 ? -3.940 -3.967 14.652 1.00 93.25 179 GLY A O 1
ATOM 1310 N N . LYS A 1 180 ? -3.604 -1.960 13.663 1.00 92.69 180 LYS A N 1
ATOM 1311 C CA . LYS A 1 180 ? -4.305 -1.157 14.667 1.00 92.69 180 LYS A CA 1
ATOM 1312 C C . LYS A 1 180 ? -5.309 -0.193 14.050 1.00 92.69 180 LYS A C 1
ATOM 1314 O O . LYS A 1 180 ? -5.072 0.391 13.004 1.00 92.69 180 LYS A O 1
ATOM 1319 N N . LEU A 1 181 ? -6.412 0.010 14.754 1.00 91.94 181 LEU A N 1
ATOM 1320 C CA . LEU A 1 181 ? -7.363 1.085 14.515 1.00 91.94 181 LEU A CA 1
ATOM 1321 C C . LEU A 1 181 ? -7.236 2.095 15.649 1.00 91.94 181 LEU A C 1
ATOM 1323 O O . LEU A 1 181 ? -7.435 1.763 16.821 1.00 91.94 181 LEU A O 1
ATOM 1327 N N . LEU A 1 182 ? -6.858 3.308 15.280 1.00 89.06 182 LEU A N 1
ATOM 1328 C CA . LEU A 1 182 ? -6.636 4.429 16.174 1.00 89.06 182 LEU A CA 1
ATOM 1329 C C . LEU A 1 182 ? -7.929 5.246 16.250 1.00 89.06 182 LEU A C 1
ATOM 1331 O O . LEU A 1 182 ? -8.601 5.475 15.242 1.00 89.06 182 LEU A O 1
ATOM 1335 N N . ASP A 1 183 ? -8.279 5.686 17.455 1.00 76.69 183 ASP A N 1
ATOM 1336 C CA . ASP A 1 183 ? -9.529 6.414 17.706 1.00 76.69 183 ASP A CA 1
ATOM 1337 C C . ASP A 1 183 ? -9.460 7.895 17.318 1.00 76.69 183 ASP A C 1
ATOM 1339 O O . ASP A 1 183 ? -10.494 8.546 17.194 1.00 76.69 183 ASP A O 1
ATOM 1343 N N . SER A 1 184 ? -8.258 8.416 17.069 1.00 71.19 184 SER A N 1
ATOM 1344 C CA . SER A 1 184 ? -8.040 9.729 16.474 1.00 71.19 184 SER A CA 1
ATOM 1345 C C . SER A 1 184 ? -7.370 9.599 15.110 1.00 71.19 184 SER A C 1
ATOM 1347 O O . SER A 1 184 ? -6.481 8.767 14.909 1.00 71.19 184 SER A O 1
ATOM 1349 N N . SER A 1 185 ? -7.780 10.450 14.166 1.00 65.94 185 SER A N 1
ATOM 1350 C CA . SER A 1 185 ? -6.988 10.684 12.962 1.00 65.94 185 SER A CA 1
ATOM 1351 C C . SER A 1 185 ? -5.699 11.398 13.361 1.00 65.94 185 SER A C 1
ATOM 1353 O O . SER A 1 185 ? -5.720 12.533 13.839 1.00 65.94 185 SER A O 1
ATOM 1355 N N . THR A 1 186 ? -4.566 10.726 13.185 1.00 60.12 186 THR A N 1
ATOM 1356 C CA . THR A 1 186 ? -3.239 11.309 13.423 1.00 60.12 186 THR A CA 1
ATOM 1357 C C . THR A 1 186 ? -2.721 12.095 12.220 1.00 60.12 186 THR A C 1
ATOM 1359 O O . THR A 1 186 ? -1.610 12.613 12.279 1.00 60.12 186 THR A O 1
ATOM 1362 N N . THR A 1 187 ? -3.480 12.186 11.116 1.00 53.12 187 THR A N 1
ATOM 1363 C CA . THR A 1 187 ? -3.039 12.921 9.923 1.00 53.12 187 THR A CA 1
ATOM 1364 C C . THR A 1 187 ? -4.157 13.456 9.045 1.00 53.12 187 THR A C 1
ATOM 1366 O O . THR A 1 187 ? -5.023 12.731 8.562 1.00 53.12 187 THR A O 1
ATOM 1369 N N . THR A 1 188 ? -4.052 14.748 8.756 1.00 49.00 188 THR A N 1
ATOM 1370 C CA . THR A 1 188 ? -4.656 15.402 7.599 1.00 49.00 188 THR A CA 1
ATOM 1371 C C . THR A 1 188 ? -3.752 15.209 6.380 1.00 49.00 188 THR A C 1
ATOM 1373 O O . THR A 1 188 ? -2.696 15.830 6.308 1.00 49.00 188 THR A O 1
ATOM 1376 N N . GLY A 1 189 ? -4.194 14.409 5.411 1.00 61.28 189 GLY A N 1
ATOM 1377 C CA . GLY A 1 189 ? -3.765 14.517 4.015 1.00 61.28 189 GLY A CA 1
ATOM 1378 C C . GLY A 1 189 ? -2.435 13.862 3.624 1.00 61.28 189 GLY A C 1
ATOM 1379 O O . GLY A 1 189 ? -1.572 13.580 4.447 1.00 61.28 189 GLY A O 1
ATOM 1380 N N . ILE A 1 190 ? -2.351 13.609 2.314 1.00 65.62 190 ILE A N 1
ATOM 1381 C CA . ILE A 1 190 ? -1.171 13.380 1.459 1.00 65.62 190 ILE A CA 1
ATOM 1382 C C . ILE A 1 190 ? 0.161 13.525 2.220 1.00 65.62 190 ILE A C 1
ATOM 1384 O O . ILE A 1 190 ? 0.568 14.639 2.548 1.00 65.62 190 ILE A O 1
ATOM 1388 N N . LEU A 1 191 ? 0.856 12.410 2.474 1.00 74.56 191 LEU A N 1
ATOM 1389 C CA . LEU A 1 191 ? 2.186 12.442 3.085 1.00 74.56 191 LEU A CA 1
ATOM 1390 C C . LEU A 1 191 ? 3.230 12.870 2.050 1.00 74.56 191 LEU A C 1
ATOM 1392 O O . LEU A 1 191 ? 3.123 12.553 0.860 1.00 74.56 191 LEU A O 1
ATOM 1396 N N . ASN A 1 192 ? 4.263 13.571 2.515 1.00 78.81 192 ASN A N 1
ATOM 1397 C CA . ASN A 1 192 ? 5.437 13.832 1.695 1.00 78.81 192 ASN A CA 1
ATOM 1398 C C . ASN A 1 192 ? 6.327 12.588 1.678 1.00 78.81 192 ASN A C 1
ATOM 1400 O O . ASN A 1 192 ? 6.340 11.802 2.627 1.00 78.81 192 ASN A O 1
ATOM 1404 N N . GLN A 1 193 ? 7.106 12.431 0.615 1.00 79.38 193 GLN A N 1
ATOM 1405 C CA . GLN A 1 193 ? 8.166 11.431 0.547 1.00 79.38 193 GLN A CA 1
ATOM 1406 C C . GLN A 1 193 ? 9.513 12.107 0.800 1.00 79.38 193 GLN A C 1
ATOM 1408 O O . GLN A 1 193 ? 9.777 13.192 0.279 1.00 79.38 193 GLN A O 1
ATOM 1413 N N . CYS A 1 194 ? 10.375 11.463 1.581 1.00 81.94 194 CYS A N 1
ATOM 1414 C CA . CYS A 1 194 ? 11.757 11.887 1.776 1.00 81.94 194 CYS A CA 1
ATOM 1415 C C . CYS A 1 194 ? 12.711 10.700 1.605 1.00 81.94 194 CYS A C 1
ATOM 1417 O O . CYS A 1 194 ? 12.323 9.541 1.766 1.00 81.94 194 CYS A O 1
ATOM 1419 N N . TYR A 1 195 ? 13.973 10.990 1.285 1.00 83.81 195 TYR A N 1
ATOM 1420 C CA . TYR A 1 195 ? 15.027 9.980 1.306 1.00 83.81 195 TYR A CA 1
ATOM 1421 C C . TYR A 1 195 ? 15.360 9.603 2.743 1.00 83.81 195 TYR A C 1
ATOM 1423 O O . TYR A 1 195 ? 15.316 10.441 3.642 1.00 83.81 195 TYR A O 1
ATOM 1431 N N . THR A 1 196 ? 15.723 8.347 2.959 1.00 80.31 196 THR A N 1
ATOM 1432 C CA . THR A 1 196 ? 16.138 7.833 4.265 1.00 80.31 196 THR A CA 1
ATOM 1433 C C . THR A 1 196 ? 17.320 6.879 4.102 1.00 80.31 196 THR A C 1
ATOM 1435 O O . THR A 1 196 ? 17.532 6.309 3.032 1.00 80.31 196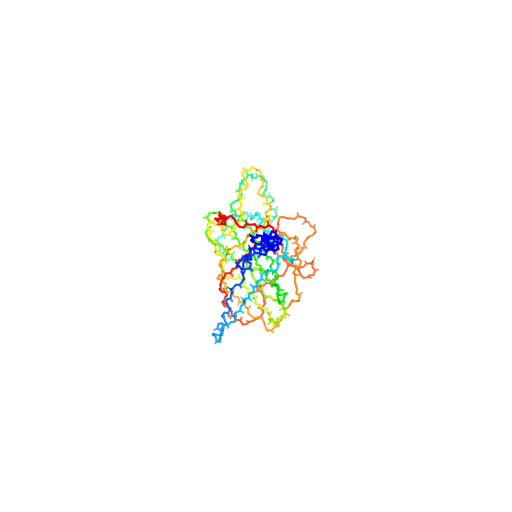 THR A O 1
ATOM 1438 N N . SER A 1 197 ? 18.122 6.706 5.147 1.00 81.25 197 SER A N 1
ATOM 1439 C CA . SER A 1 197 ? 19.145 5.650 5.220 1.00 81.25 197 SER A CA 1
ATOM 1440 C C . SER A 1 197 ? 18.834 4.601 6.287 1.00 81.25 197 SER A C 1
ATOM 1442 O O . SER A 1 197 ? 19.423 3.524 6.270 1.00 81.25 197 SER A O 1
ATOM 1444 N N . ASP A 1 198 ? 17.927 4.912 7.211 1.00 77.81 198 ASP A N 1
ATOM 1445 C CA . ASP A 1 198 ? 17.625 4.125 8.408 1.00 77.81 198 ASP A CA 1
ATOM 1446 C C . ASP A 1 198 ? 16.126 3.804 8.563 1.00 77.81 198 ASP A C 1
ATOM 1448 O O . ASP A 1 198 ? 15.756 3.107 9.503 1.00 77.81 198 ASP A O 1
ATOM 1452 N N . ASN A 1 199 ? 15.273 4.280 7.645 1.00 74.88 199 ASN A N 1
ATOM 1453 C CA . ASN A 1 199 ? 13.806 4.215 7.711 1.00 74.88 199 ASN A CA 1
ATOM 1454 C C . ASN A 1 199 ? 13.190 4.918 8.934 1.00 74.88 199 ASN A C 1
ATOM 1456 O O . ASN A 1 199 ? 12.021 4.699 9.254 1.00 74.88 199 ASN A O 1
ATOM 1460 N N . VAL A 1 200 ? 13.952 5.790 9.597 1.00 80.44 200 VAL A N 1
ATOM 1461 C CA . VAL A 1 200 ? 13.518 6.534 10.788 1.00 80.44 200 VAL A CA 1
ATOM 1462 C C . VAL A 1 200 ? 13.631 8.034 10.559 1.00 80.44 200 VAL A C 1
ATOM 1464 O O . VAL A 1 200 ? 12.711 8.773 10.901 1.00 80.44 200 VAL A O 1
ATOM 1467 N N . ASN A 1 201 ? 14.720 8.488 9.945 1.00 86.00 201 ASN A N 1
ATOM 1468 C CA . ASN A 1 201 ? 14.995 9.896 9.708 1.00 86.00 201 ASN A CA 1
ATOM 1469 C C . ASN A 1 201 ? 15.023 10.198 8.209 1.00 86.00 201 ASN A C 1
ATOM 1471 O O . ASN A 1 201 ? 15.571 9.437 7.401 1.00 86.00 201 ASN A O 1
ATOM 1475 N N . CYS A 1 202 ? 14.463 11.349 7.850 1.00 84.62 202 CYS A N 1
ATOM 1476 C CA . CYS A 1 202 ? 14.665 11.945 6.543 1.00 84.62 202 CYS A CA 1
ATOM 1477 C C . CYS A 1 202 ? 16.102 12.458 6.438 1.00 84.62 202 CYS A C 1
ATOM 1479 O O . CYS A 1 202 ? 16.625 13.103 7.348 1.00 84.62 202 CYS A O 1
ATOM 1481 N N . THR A 1 203 ? 16.729 12.216 5.296 1.00 83.62 203 THR A N 1
ATOM 1482 C CA . THR A 1 203 ? 18.050 12.738 4.954 1.00 83.62 203 THR A CA 1
ATOM 1483 C C . THR A 1 203 ? 17.973 13.579 3.687 1.00 83.62 203 THR A C 1
ATOM 1485 O O . THR A 1 203 ? 17.140 13.354 2.810 1.00 83.62 203 THR A O 1
ATOM 1488 N N . SER A 1 204 ? 18.858 14.569 3.592 1.00 78.69 204 SER A N 1
ATOM 1489 C CA . SER A 1 204 ? 19.071 15.346 2.370 1.00 78.69 204 SER A CA 1
ATOM 1490 C C . SER A 1 204 ? 19.920 14.599 1.339 1.00 78.69 204 SER A C 1
ATOM 1492 O O . SER A 1 204 ? 19.993 15.019 0.185 1.00 78.69 204 SER A O 1
ATOM 1494 N N . VAL A 1 205 ? 20.570 13.500 1.737 1.00 77.06 205 VAL A N 1
ATOM 1495 C CA . VAL A 1 205 ? 21.350 12.653 0.835 1.00 77.06 205 VAL A CA 1
ATOM 1496 C C . VAL A 1 205 ? 20.391 11.859 -0.043 1.00 77.06 205 VAL A C 1
ATOM 1498 O O . VAL A 1 205 ? 19.547 11.126 0.464 1.00 77.06 205 VAL A O 1
ATOM 1501 N N . THR A 1 206 ? 20.539 11.971 -1.362 1.00 74.25 206 THR A N 1
ATOM 1502 C CA . THR A 1 206 ? 19.799 11.132 -2.308 1.00 74.25 206 THR A CA 1
ATOM 1503 C C . THR A 1 206 ? 20.224 9.678 -2.129 1.00 74.25 206 THR A C 1
ATOM 1505 O O . THR A 1 206 ? 21.352 9.304 -2.454 1.00 74.25 206 THR A O 1
ATOM 1508 N N . THR A 1 207 ? 19.323 8.862 -1.594 1.00 72.44 207 THR A N 1
ATOM 1509 C CA . THR A 1 207 ? 19.488 7.412 -1.462 1.00 72.44 207 THR A CA 1
ATOM 1510 C C . THR A 1 207 ? 18.457 6.706 -2.336 1.00 72.44 207 THR A C 1
ATOM 1512 O O . THR A 1 207 ? 17.541 7.324 -2.872 1.00 72.44 207 THR A O 1
ATOM 1515 N N . THR A 1 208 ? 18.591 5.394 -2.499 1.00 69.88 208 THR A N 1
ATOM 1516 C CA . THR A 1 208 ? 17.526 4.599 -3.119 1.00 69.88 208 THR A CA 1
ATOM 1517 C C . THR A 1 208 ? 16.329 4.456 -2.175 1.00 69.88 208 THR A C 1
ATOM 1519 O O . THR A 1 208 ? 15.194 4.397 -2.623 1.00 69.88 208 THR A O 1
ATOM 1522 N N . GLN A 1 209 ? 16.554 4.460 -0.861 1.00 74.12 209 GLN A N 1
ATOM 1523 C CA . GLN A 1 209 ? 15.510 4.232 0.134 1.00 74.12 209 GLN A CA 1
ATOM 1524 C C . GLN A 1 209 ? 14.696 5.502 0.404 1.00 74.12 209 GLN A C 1
ATOM 1526 O O . GLN A 1 209 ? 15.238 6.565 0.704 1.00 74.12 209 GLN A O 1
ATOM 1531 N N . GLN A 1 210 ? 13.374 5.371 0.362 1.00 78.69 210 GLN A N 1
ATOM 1532 C CA . GLN A 1 210 ? 12.437 6.456 0.639 1.00 78.69 210 GLN A CA 1
ATOM 1533 C C . GLN A 1 210 ? 11.464 6.056 1.743 1.00 78.69 210 GLN A C 1
ATOM 1535 O O . GLN A 1 210 ? 11.173 4.874 1.940 1.00 78.69 210 GLN A O 1
ATOM 1540 N N . CYS A 1 211 ? 10.964 7.051 2.464 1.00 77.75 211 CYS A N 1
ATOM 1541 C CA . CYS A 1 211 ? 9.946 6.878 3.485 1.00 77.75 211 CYS A CA 1
ATOM 1542 C C . CYS A 1 211 ? 8.929 8.018 3.420 1.00 77.75 211 CYS A C 1
ATOM 1544 O O . CYS A 1 211 ? 9.216 9.103 2.908 1.00 77.75 211 CYS A O 1
ATOM 1546 N N . PHE A 1 212 ? 7.737 7.779 3.962 1.00 81.62 212 PHE A N 1
ATOM 1547 C CA . PHE A 1 212 ? 6.747 8.838 4.129 1.00 81.62 212 PHE A CA 1
ATOM 1548 C C . PHE A 1 212 ? 7.011 9.656 5.384 1.00 81.62 212 PHE A C 1
ATOM 1550 O O . PHE A 1 212 ? 7.399 9.105 6.414 1.00 81.62 212 PHE A O 1
ATOM 1557 N N . THR A 1 213 ? 6.753 10.957 5.307 1.00 79.56 213 THR A N 1
ATOM 1558 C CA . THR A 1 213 ? 6.987 11.925 6.378 1.00 79.56 213 THR A CA 1
ATOM 1559 C C . THR A 1 213 ? 5.876 12.973 6.428 1.00 79.56 213 THR A C 1
ATOM 1561 O O . THR A 1 213 ? 5.274 13.325 5.412 1.00 79.56 213 THR A O 1
ATOM 1564 N N . GLN A 1 214 ? 5.606 13.472 7.633 1.00 78.44 214 GLN A N 1
ATOM 1565 C CA . GLN A 1 214 ? 4.682 14.586 7.878 1.00 78.44 214 GLN A CA 1
ATOM 1566 C C . GLN A 1 214 ? 5.424 15.917 8.047 1.00 78.44 214 GLN A C 1
ATOM 1568 O O . GLN A 1 214 ? 4.896 16.975 7.718 1.00 78.44 214 GLN A O 1
ATOM 1573 N N . ASP A 1 215 ? 6.647 15.869 8.572 1.00 81.81 215 ASP A N 1
ATOM 1574 C CA . ASP A 1 215 ? 7.427 17.027 9.013 1.00 81.81 215 ASP A CA 1
ATOM 1575 C C . ASP A 1 215 ? 8.694 17.255 8.171 1.00 81.81 215 ASP A C 1
ATOM 1577 O O . ASP A 1 215 ? 9.455 18.187 8.441 1.00 81.81 215 ASP A O 1
ATOM 1581 N N . ASN A 1 216 ? 8.922 16.415 7.155 1.00 81.88 216 ASN A N 1
ATOM 1582 C CA . ASN A 1 216 ? 10.138 16.361 6.341 1.00 81.88 216 ASN A CA 1
ATOM 1583 C C . ASN A 1 216 ? 11.419 16.082 7.147 1.00 81.88 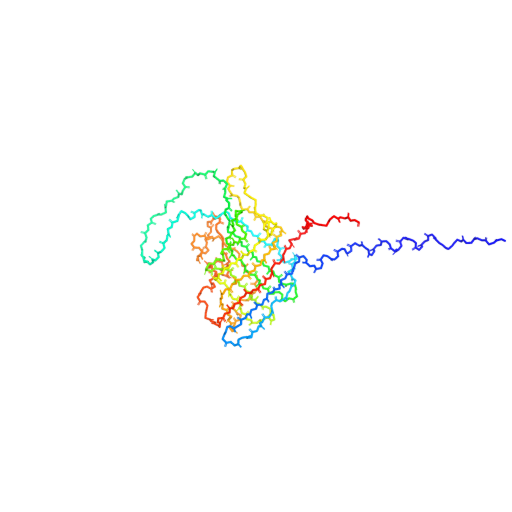216 ASN A C 1
ATOM 1585 O O . ASN A 1 216 ? 12.521 16.371 6.678 1.00 81.88 216 ASN A O 1
ATOM 1589 N N . LYS A 1 217 ? 11.288 15.529 8.358 1.00 83.44 217 LYS A N 1
ATOM 1590 C CA . LYS A 1 217 ? 12.410 15.216 9.257 1.00 83.44 217 LYS A CA 1
ATOM 1591 C C . LYS A 1 217 ? 12.399 13.766 9.706 1.00 83.44 217 LYS A C 1
ATOM 1593 O O . LYS A 1 217 ? 13.459 13.152 9.753 1.00 83.44 217 LYS A O 1
ATOM 1598 N N . SER A 1 218 ? 11.225 13.223 10.000 1.00 85.50 218 SER A N 1
ATOM 1599 C CA . SER A 1 218 ? 11.061 11.881 10.548 1.00 85.50 218 SER A CA 1
ATOM 1600 C C . SER A 1 218 ? 10.154 11.048 9.652 1.00 85.50 218 SER A C 1
ATOM 1602 O O . SER A 1 218 ? 9.125 11.523 9.158 1.00 85.50 218 SER A O 1
ATOM 1604 N N . CYS A 1 219 ? 10.524 9.789 9.461 1.00 80.88 219 CYS A N 1
ATOM 1605 C CA . CYS A 1 219 ? 9.695 8.802 8.797 1.00 80.88 219 CYS A CA 1
ATOM 1606 C C . CYS A 1 219 ? 8.493 8.457 9.693 1.00 80.88 219 CYS A C 1
ATOM 1608 O O . CYS A 1 219 ? 8.644 8.202 10.890 1.00 80.88 219 CYS A O 1
ATOM 1610 N N . VAL A 1 220 ? 7.288 8.422 9.123 1.00 78.75 220 VAL A N 1
ATOM 1611 C CA . VAL A 1 220 ? 6.079 7.989 9.835 1.00 78.75 220 VAL A CA 1
ATOM 1612 C C . VAL A 1 220 ? 6.236 6.524 10.231 1.00 78.75 220 VAL A C 1
ATOM 1614 O O . VAL A 1 220 ? 6.567 5.692 9.390 1.00 78.75 220 VAL A O 1
ATOM 1617 N N . SER A 1 221 ? 5.972 6.205 11.498 1.00 76.00 221 SER A N 1
ATOM 1618 C CA . SER A 1 221 ? 5.966 4.831 12.001 1.00 76.00 221 SER A CA 1
ATOM 1619 C C . SER A 1 221 ? 4.550 4.403 12.361 1.00 76.00 221 SER A C 1
ATOM 1621 O O . SER A 1 221 ? 3.856 5.056 13.139 1.00 76.00 221 SER A O 1
ATOM 1623 N N . THR A 1 222 ? 4.142 3.270 11.805 1.00 71.06 222 THR A N 1
ATOM 1624 C CA . THR A 1 222 ? 2.869 2.597 12.086 1.00 71.06 222 THR A CA 1
ATOM 1625 C C . THR A 1 222 ? 2.988 1.559 13.207 1.00 71.06 222 THR A C 1
ATOM 1627 O O . THR A 1 222 ? 1.973 1.095 13.724 1.00 71.06 222 THR A O 1
ATOM 1630 N N . ALA A 1 223 ? 4.217 1.218 13.613 1.00 67.31 223 ALA A N 1
ATOM 1631 C CA . ALA A 1 223 ? 4.516 0.096 14.503 1.00 67.31 223 ALA A CA 1
ATOM 1632 C C . ALA A 1 223 ? 4.240 0.363 15.994 1.00 67.31 223 ALA A C 1
ATOM 1634 O O . ALA A 1 223 ? 4.020 -0.577 16.755 1.00 67.31 223 ALA A O 1
ATOM 1635 N N . SER A 1 224 ? 4.271 1.626 16.428 1.00 64.44 224 SER A N 1
ATOM 1636 C CA . SER A 1 224 ? 4.171 2.021 17.844 1.00 64.44 224 SER A CA 1
ATOM 1637 C C . SER A 1 224 ? 2.842 2.686 18.219 1.00 64.44 224 SER A C 1
ATOM 1639 O O . SER A 1 224 ? 2.684 3.154 19.347 1.00 64.44 224 SER A O 1
ATOM 1641 N N . ALA A 1 225 ? 1.875 2.735 17.302 1.00 69.44 225 ALA A N 1
ATOM 1642 C CA . ALA A 1 225 ? 0.589 3.367 17.556 1.00 69.44 225 ALA A CA 1
ATOM 1643 C C . ALA A 1 225 ? -0.283 2.559 18.537 1.00 69.44 225 ALA A C 1
ATOM 1645 O O . ALA A 1 225 ? -0.518 1.362 18.355 1.00 69.44 225 ALA A O 1
ATOM 1646 N N . ALA A 1 226 ? -0.813 3.231 19.563 1.00 79.44 226 ALA A N 1
ATOM 1647 C CA . ALA A 1 226 ? -1.819 2.657 20.451 1.00 79.44 226 ALA A CA 1
ATOM 1648 C C . ALA A 1 226 ? -3.191 2.636 19.754 1.00 79.44 226 ALA A C 1
ATOM 1650 O O . ALA A 1 226 ? -3.623 3.639 19.195 1.00 79.44 226 ALA A O 1
ATOM 1651 N N . GLY A 1 227 ? -3.882 1.496 19.799 1.00 87.00 227 GLY A N 1
ATOM 1652 C CA . GLY A 1 227 ? -5.194 1.337 19.175 1.00 87.00 227 GLY A CA 1
ATOM 1653 C C . GLY A 1 227 ? -5.777 -0.064 19.340 1.00 87.00 227 GLY A C 1
ATOM 1654 O O . GLY A 1 227 ? -5.125 -0.983 19.858 1.00 87.00 227 GLY A O 1
ATOM 1655 N N . SER A 1 228 ? -7.009 -0.234 18.865 1.00 93.00 228 SER A N 1
ATOM 1656 C CA . SER A 1 228 ? -7.694 -1.531 18.835 1.00 93.00 228 SER A CA 1
ATOM 1657 C C . SER A 1 228 ? -7.045 -2.448 17.802 1.00 93.00 228 SER A C 1
ATOM 1659 O O . SER A 1 228 ? -6.718 -2.002 16.708 1.00 93.00 228 SER A O 1
ATOM 1661 N N . ALA A 1 229 ? -6.836 -3.725 18.129 1.00 94.25 229 ALA A N 1
ATOM 1662 C CA . ALA A 1 229 ? -6.287 -4.684 17.169 1.00 94.25 229 ALA A CA 1
ATOM 1663 C C . ALA A 1 229 ? -7.262 -4.920 16.008 1.00 94.25 229 ALA A C 1
ATOM 1665 O O . ALA A 1 229 ? -8.460 -5.113 16.244 1.00 94.25 229 ALA A O 1
ATOM 1666 N N . VAL A 1 230 ? -6.741 -4.927 14.779 1.00 95.62 230 VAL A N 1
ATOM 1667 C CA . VAL A 1 230 ? -7.533 -5.177 13.571 1.00 95.62 230 VAL A CA 1
ATOM 1668 C C . VAL A 1 230 ? -6.871 -6.159 12.615 1.00 95.62 230 VAL A C 1
ATOM 1670 O O . VAL A 1 230 ? -5.643 -6.270 12.576 1.00 95.62 230 VAL A O 1
ATOM 1673 N N . THR A 1 231 ? -7.705 -6.812 11.811 1.00 96.94 231 THR A N 1
ATOM 1674 C CA . THR A 1 231 ? -7.311 -7.539 10.601 1.00 96.94 231 THR A CA 1
ATOM 1675 C C . THR A 1 231 ? -7.847 -6.786 9.389 1.00 96.94 231 THR A C 1
ATOM 1677 O O . THR A 1 231 ? -9.015 -6.407 9.376 1.00 96.94 231 THR A O 1
ATOM 1680 N N . ILE A 1 232 ? -6.992 -6.540 8.401 1.00 97.06 232 ILE A N 1
ATOM 1681 C CA . ILE A 1 232 ? -7.300 -5.774 7.192 1.00 97.06 232 ILE A CA 1
ATOM 1682 C C . ILE A 1 232 ? -7.165 -6.720 6.008 1.00 97.06 232 ILE A C 1
ATOM 1684 O O . ILE A 1 232 ? -6.090 -7.284 5.802 1.00 97.06 232 ILE A O 1
ATOM 1688 N N . THR A 1 233 ? -8.231 -6.889 5.239 1.00 97.69 233 THR A N 1
ATOM 1689 C CA . THR A 1 233 ? -8.242 -7.768 4.065 1.00 97.69 233 THR A CA 1
ATOM 1690 C C . THR A 1 233 ? -8.972 -7.127 2.909 1.00 97.69 233 THR A C 1
ATOM 1692 O O . THR A 1 233 ? -9.999 -6.491 3.133 1.00 97.69 233 THR A O 1
ATOM 1695 N N . GLY A 1 234 ? -8.510 -7.342 1.685 1.00 95.88 234 GLY A N 1
ATOM 1696 C CA . GLY A 1 234 ? -9.233 -6.903 0.496 1.00 95.88 234 GLY A CA 1
ATOM 1697 C C . GLY A 1 234 ? -8.312 -6.622 -0.676 1.00 95.88 234 GLY A C 1
ATOM 1698 O O . GLY A 1 234 ? -7.147 -7.012 -0.645 1.00 95.88 234 GLY A O 1
ATOM 1699 N N . ASN A 1 235 ? -8.846 -5.927 -1.675 1.00 95.50 235 ASN A N 1
ATOM 1700 C CA . ASN A 1 235 ? -8.169 -5.646 -2.933 1.00 95.50 235 ASN A CA 1
ATOM 1701 C C . ASN A 1 235 ? -7.885 -4.144 -3.095 1.00 95.50 235 ASN A C 1
ATOM 1703 O O . ASN A 1 235 ? -8.672 -3.280 -2.684 1.00 95.50 235 ASN A O 1
ATOM 1707 N N . ILE A 1 236 ? -6.738 -3.852 -3.699 1.00 94.06 236 ILE A N 1
ATOM 1708 C CA . ILE A 1 236 ? -6.299 -2.519 -4.099 1.00 94.06 236 ILE A CA 1
ATOM 1709 C C . ILE A 1 236 ? -5.991 -2.580 -5.591 1.00 94.06 236 ILE A C 1
ATOM 1711 O O . ILE A 1 236 ? -5.015 -3.215 -5.989 1.00 94.06 236 ILE A O 1
ATOM 1715 N N . SER A 1 237 ? -6.782 -1.863 -6.386 1.00 92.38 237 SER A N 1
ATOM 1716 C CA . SER A 1 237 ? -6.574 -1.688 -7.818 1.00 92.38 237 SER A CA 1
ATOM 1717 C C . SER A 1 237 ? -6.357 -0.213 -8.148 1.00 92.38 237 SER A C 1
ATOM 1719 O O . SER A 1 237 ? -7.119 0.665 -7.734 1.00 92.38 237 SER A O 1
ATOM 1721 N N . CYS A 1 238 ? -5.289 0.068 -8.883 1.00 90.31 238 CYS A N 1
ATOM 1722 C CA . CYS A 1 238 ? -4.915 1.395 -9.335 1.00 90.31 238 CYS A CA 1
ATOM 1723 C C . CYS A 1 238 ? -4.374 1.343 -10.763 1.00 90.31 238 CYS A C 1
ATOM 1725 O O . CYS A 1 238 ? -3.563 0.483 -11.107 1.00 90.31 238 CYS A O 1
ATOM 1727 N N . ASN A 1 239 ? -4.760 2.333 -11.559 1.00 87.62 239 ASN A N 1
ATOM 1728 C CA . ASN A 1 239 ? -4.199 2.687 -12.850 1.00 87.62 239 ASN A CA 1
ATOM 1729 C C . ASN A 1 239 ? -3.907 4.194 -12.857 1.00 87.62 239 ASN A C 1
ATOM 1731 O O . ASN A 1 239 ? -4.802 5.027 -12.684 1.00 87.62 239 ASN A O 1
ATOM 1735 N N . ALA A 1 240 ? -2.634 4.535 -13.040 1.00 78.62 240 ALA A N 1
ATOM 1736 C CA . ALA A 1 240 ? -2.152 5.906 -13.085 1.00 78.62 240 ALA A CA 1
ATOM 1737 C C . ALA A 1 240 ? -2.718 6.658 -14.310 1.00 78.62 240 ALA A C 1
ATOM 1739 O O . ALA A 1 240 ? -3.172 6.030 -15.274 1.00 78.62 240 ALA A O 1
ATOM 1740 N N . PRO A 1 241 ? -2.677 8.004 -14.321 1.00 70.06 241 PRO A N 1
ATOM 1741 C CA . PRO A 1 241 ? -3.174 8.791 -15.448 1.00 70.06 241 PRO A CA 1
ATOM 1742 C C . PRO A 1 241 ? -2.576 8.351 -16.793 1.00 70.06 241 PRO A C 1
ATOM 1744 O O . PRO A 1 241 ? -1.359 8.234 -16.931 1.00 70.06 241 PRO A O 1
ATOM 1747 N N . ASN A 1 242 ? -3.431 8.197 -17.812 1.00 58.81 242 ASN A N 1
ATOM 1748 C CA . ASN A 1 242 ? -3.084 7.821 -19.196 1.00 58.81 242 ASN A CA 1
ATOM 1749 C C . ASN A 1 242 ? -2.606 6.371 -19.413 1.00 58.81 242 ASN A C 1
ATOM 1751 O O . ASN A 1 242 ? -2.025 6.068 -20.458 1.00 58.81 242 ASN A O 1
ATOM 1755 N N . VAL A 1 243 ? -2.862 5.465 -18.470 1.00 54.75 243 VAL A N 1
ATOM 1756 C CA . VAL A 1 243 ? -2.552 4.037 -18.616 1.00 54.75 243 VAL A CA 1
ATOM 1757 C C . VAL A 1 243 ? -3.806 3.304 -19.084 1.00 54.75 243 VAL A C 1
ATOM 1759 O O . VAL A 1 243 ? -4.795 3.243 -18.364 1.00 54.75 243 VAL A O 1
ATOM 1762 N N . ILE A 1 244 ? -3.773 2.754 -20.300 1.00 48.31 244 ILE A N 1
ATOM 1763 C CA . ILE A 1 244 ? -4.797 1.820 -20.788 1.00 48.31 244 ILE A CA 1
ATOM 1764 C C . ILE A 1 244 ? -4.308 0.416 -20.416 1.00 48.31 244 ILE A C 1
ATOM 1766 O O . ILE A 1 244 ? -3.252 0.015 -20.919 1.00 48.31 244 ILE A O 1
ATOM 1770 N N . PRO A 1 245 ? -5.007 -0.344 -19.554 1.00 47.09 245 PRO A N 1
ATOM 1771 C CA . PRO A 1 245 ? -4.595 -1.701 -19.225 1.00 47.09 245 PRO A CA 1
ATOM 1772 C C . PRO A 1 245 ? -4.490 -2.542 -20.491 1.00 47.09 245 PRO A C 1
ATOM 1774 O O . PRO A 1 245 ? -5.398 -2.557 -21.327 1.00 47.09 245 PRO A O 1
ATOM 1777 N N . SER A 1 246 ? -3.380 -3.260 -20.638 1.00 43.03 246 SER A N 1
ATOM 1778 C CA . SER A 1 246 ? -3.183 -4.220 -21.720 1.00 43.03 246 SER A CA 1
ATOM 1779 C C . SER A 1 246 ? -4.124 -5.409 -21.508 1.00 43.03 246 SER A C 1
ATOM 1781 O O . SER A 1 246 ? -3.748 -6.413 -20.908 1.00 43.03 246 SER A O 1
ATOM 1783 N N . GLY A 1 247 ? -5.374 -5.256 -21.942 1.00 44.22 247 GLY A N 1
ATOM 1784 C CA . GLY A 1 247 ? -6.430 -6.247 -21.756 1.00 44.22 247 GLY A CA 1
ATOM 1785 C C . GLY A 1 247 ? -7.758 -5.923 -22.444 1.00 44.22 247 GLY A C 1
ATOM 1786 O O . GLY A 1 247 ? -8.541 -6.840 -22.670 1.00 44.22 247 GLY A O 1
ATOM 1787 N N . SER A 1 248 ? -8.015 -4.678 -22.862 1.00 34.38 248 SER A N 1
ATOM 1788 C CA . SER A 1 248 ? -9.150 -4.387 -23.743 1.00 34.38 248 SER A CA 1
ATOM 1789 C C . SER A 1 248 ? -8.731 -4.564 -25.202 1.00 34.38 248 SER A C 1
ATOM 1791 O O . SER A 1 248 ? -8.300 -3.638 -25.887 1.00 34.38 248 SER A O 1
ATOM 1793 N N . SER A 1 249 ? -8.860 -5.788 -25.715 1.00 32.69 249 SER A N 1
ATOM 1794 C CA . SER A 1 249 ? -9.042 -5.934 -27.156 1.00 32.69 249 SER A CA 1
ATOM 1795 C C . SER A 1 249 ? -10.313 -5.171 -27.519 1.00 32.69 249 SER A C 1
ATOM 1797 O O . SER A 1 249 ? -11.406 -5.561 -27.107 1.00 32.69 249 SER A O 1
ATOM 1799 N N . THR A 1 250 ? -10.163 -4.074 -28.253 1.00 32.78 250 THR A N 1
ATOM 1800 C CA . THR A 1 250 ? -11.253 -3.471 -29.009 1.00 32.78 250 THR A CA 1
ATOM 1801 C C . THR A 1 250 ? -11.883 -4.558 -29.874 1.00 32.78 250 THR A C 1
ATOM 1803 O O . THR A 1 250 ? -11.213 -5.155 -30.720 1.00 32.78 250 THR A O 1
ATOM 1806 N N . GLN A 1 251 ? -13.157 -4.846 -29.629 1.00 32.94 251 GLN A N 1
ATOM 1807 C CA . GLN A 1 251 ? -14.003 -5.587 -30.554 1.00 32.94 251 GLN A CA 1
ATOM 1808 C C . GLN A 1 251 ? -15.154 -4.679 -30.965 1.00 32.94 251 GLN A C 1
ATOM 1810 O O . GLN A 1 251 ? -15.694 -3.992 -30.067 1.00 32.94 251 GLN A O 1
#

Organism: NCBI:txid1218565

Foldseek 3Di:
DDDDDDDDPVVPVPPPPPPCPPPVPQFWDWKWKQQPVPRDIDIDTAGFDLVPDQFQWKWFQDDDPPDDDDDDDDDDDDDDDPPDDFDFRQKTWIWGWTAGPPFRKIKIAIWMGGLVDQKTWAAQWAGIWIFAGPVQKIDDFRGFMKGHDNPAWPQDGDPDGDRDMDGTQKHKIKTKTKAFIGNGGPDHHDWDKAADDPLFFGDPDDDSHIATDDPNTTGHTRNPDDHGIIIMTDIGIHGHPPDDPPPDPDD

Secondary structure (DSSP, 8-state):
------SSSSSSSSSSS------TTTTEEEEEEEETTT--EEEEEEEB-GGG-S-SEEEEEPP-----------------------PPPSEEEEEEEEEBTTT--EEEEEEEEETT-SEEEBPTTTSEEEE-TTT-SEEEEEEEEEE--TTSS-----SSSSPPPEEESEEEEEEEEEEEEESS----S-PEEEEESSSSBEESS--S-EEEESSSSBB--STT---EEEEEEEEEEEE-TT---TT----

pLDDT: mean 73.47, std 20.85, range [28.0, 97.69]

Sequence (251 aa):
MKRSYIGFFISIFFSAILLDCEHKDQNKIDLQVLVVATGNIITINGEVDPDKISSCGVAVPGTTATGTTGTTGGNTGATTTPSGSSGSSTRYTVTSQLIMKNTAEAMVLRFQFDSAQYQGSVDPQQGFSYSGGAFGRTVTGNVGKVEWGSSGVPVYPSGNGAAQQQTLQYLDIDISLSGKLLDSSTTTGILNQCYTSDNVNCTSVTTTQQCFTQDNKSCVSTASAAGSAVTITGNISCNAPNVIPSGSSTQ

Nearest PDB structures (foldseek):
  4fnu-assembly1_D  TM=3.112E-01  e=6.028E+00  Geobacillus stearothermophilus
  4fnr-assembly1_D  TM=2.149E-01  e=2.700E+00  Geobacillus stearothermophilus
  8k1a-assembly1_D  TM=1.717E-01  e=1.209E+00  Blautia pseudococcoides
  8k7u-assembly1_D  TM=2.280E-01  e=3.470E+00  Blautia pseudococcoides

Mean predicted aligned error: 13.41 Å

Radius of gyration: 22.65 Å; Cα contacts (8 Å, |Δi|>4): 571; chains: 1; bounding box: 76×33×79 Å